Protein AF-V6LTL0-F1 (afdb_monomer)

Solvent-accessible surface area (backbone atoms only — not comparable to full-atom values): 13372 Å² total; per-residue (Å²): 134,85,80,63,89,84,49,54,73,68,55,44,51,44,49,49,38,44,50,50,34,67,75,75,44,53,63,54,59,57,49,50,54,51,50,53,52,42,44,51,42,47,51,50,38,50,49,51,52,48,49,57,67,75,40,53,89,80,50,52,75,66,57,51,52,53,51,50,51,51,43,52,55,36,44,52,48,47,65,61,46,44,32,53,53,52,34,48,49,53,48,52,50,56,49,50,54,51,51,41,51,53,56,46,54,69,58,51,74,79,61,78,86,80,77,79,76,65,86,63,52,69,40,58,68,74,47,69,64,63,63,55,56,57,52,54,42,61,75,71,49,55,47,71,47,36,41,49,27,49,49,46,21,55,76,70,74,49,85,56,78,92,50,43,68,59,34,53,29,26,66,70,74,42,87,72,73,90,40,73,65,56,58,48,48,53,53,47,50,55,50,49,53,57,51,51,64,56,54,72,73,64,81,83,77,76,96,77,82,90,81,89,86,83,78,86,89,80,90,80,89,79,90,132

Organism: NCBI:txid348837

Secondary structure (DSSP, 8-state):
---GGGS-HHHHHHHHHHHHHHHH-THHHHHHHHHHHHHHHHHHHHHHHHHHHHSTTTS-HHHHHHHHHHHHHHHHIIIIIHHHHHHHHHHHHHHHHHHHHHHHHHHHTTS-PPPPPPTTHHHHHH-TTHHHHHHHHHHHS-HHHHHHHHHHHHHTT---TTTHHHHHHHHTT------HHHHHHHHHHHHHHHHHHHHTTS--S-------------------

Nearest PDB structures (foldseek):
  5me8-assembly1_B  TM=5.076E-01  e=2.193E+00  Homo sapiens
  7o40-assembly1_F  TM=3.003E-01  e=1.131E+00  Synechocystis sp. PCC 6803 substr. Kazusa
  8dk2-assembly1_D  TM=3.956E-01  e=8.246E+00  Pseudomonas aeruginosa PA14
  7bu0-assembly1_B  TM=1.881E-01  e=4.675E+00  Legionella pneumophila subsp. pneumophila str. Philadelphia 1

Foldseek 3Di:
DDDCPPDDLLVVLLVLLQVCCVVPPVVLVVLLVVLVVLLVLLVVLVVLVVCCVVCVVVDDPVRNVVSVVSNVVSCCCNQPPNLLSVLVSQLSVVVSVVSSVVVSVVVCVVDDDDDDDDPCSSCVSPPNCSLVSSVSCLLSPQLSSLCSSVVSNVVVVHDDPSCVVSSVCSVVVHDDRPDPVVVVVVVVVSVVVVVVVVVVVVPPDDDDDDDDDDDDDDDDDDDD

Mean predicted aligned error: 14.47 Å

Radius of gyration: 25.75 Å; Cα contacts (8 Å, |Δi|>4): 126; chains: 1; bounding box: 84×42×81 Å

pLDDT: mean 72.59, std 19.69, range [31.59, 93.44]

Structure (mmCIF, N/CA/C/O backbone):
data_AF-V6LTL0-F1
#
_entry.id   AF-V6LTL0-F1
#
loop_
_atom_site.group_PDB
_atom_site.id
_atom_site.type_symbol
_atom_site.label_atom_id
_atom_site.label_alt_id
_atom_site.label_comp_id
_atom_site.label_asym_id
_atom_site.label_entity_id
_atom_site.label_seq_id
_atom_site.pdbx_PDB_ins_code
_atom_site.Cartn_x
_atom_site.Cartn_y
_atom_site.Cartn_z
_atom_site.occupancy
_atom_site.B_iso_or_equiv
_atom_site.auth_seq_id
_atom_site.auth_comp_id
_atom_site.auth_asym_id
_atom_site.auth_atom_id
_atom_site.pdbx_PDB_model_num
ATOM 1 N N . MET A 1 1 ? 26.463 -9.413 -18.270 1.00 54.16 1 MET A N 1
ATOM 2 C CA . MET A 1 1 ? 25.918 -8.491 -19.284 1.00 54.16 1 MET A CA 1
ATOM 3 C C . MET A 1 1 ? 25.171 -9.358 -20.283 1.00 54.16 1 MET A C 1
ATOM 5 O O . MET A 1 1 ? 25.820 -10.173 -20.931 1.00 54.16 1 MET A O 1
ATOM 9 N N . LEU A 1 2 ? 23.835 -9.321 -20.279 1.00 58.47 2 LEU A N 1
ATOM 10 C CA . LEU A 1 2 ? 23.009 -10.138 -21.175 1.00 58.47 2 LEU A CA 1
ATOM 11 C C . LEU A 1 2 ? 23.172 -9.661 -22.627 1.00 58.47 2 LEU A C 1
ATOM 13 O O . LEU A 1 2 ? 23.211 -8.459 -22.884 1.00 58.47 2 LEU A O 1
ATOM 17 N N . ASP A 1 3 ? 23.294 -10.601 -23.568 1.00 67.62 3 ASP A N 1
ATOM 18 C CA . ASP A 1 3 ? 23.306 -10.283 -24.999 1.00 67.62 3 ASP A CA 1
ATOM 19 C C . ASP A 1 3 ? 21.864 -10.140 -25.499 1.00 67.62 3 ASP A C 1
ATOM 21 O O . ASP A 1 3 ? 21.169 -11.118 -25.785 1.00 67.62 3 ASP A O 1
ATOM 25 N N . TYR A 1 4 ? 21.401 -8.895 -25.562 1.00 70.75 4 TYR A N 1
ATOM 26 C CA . TYR A 1 4 ? 20.040 -8.536 -25.952 1.00 70.75 4 TYR A CA 1
ATOM 27 C C . TYR A 1 4 ? 19.767 -8.678 -27.460 1.00 70.75 4 TYR A C 1
ATOM 29 O O . TYR A 1 4 ? 18.632 -8.479 -27.888 1.00 70.75 4 TYR A O 1
ATOM 37 N N . LYS A 1 5 ? 20.768 -9.025 -28.285 1.00 67.00 5 LYS A N 1
ATOM 38 C CA . LYS A 1 5 ? 20.657 -9.015 -29.758 1.00 67.00 5 LYS A CA 1
ATOM 39 C C . LYS A 1 5 ? 19.723 -10.072 -30.348 1.00 67.00 5 LYS A C 1
ATOM 41 O O . LYS A 1 5 ? 19.249 -9.894 -31.463 1.00 67.00 5 LYS A O 1
ATOM 46 N N . ASN A 1 6 ? 19.449 -11.152 -29.615 1.00 75.19 6 ASN A N 1
ATOM 47 C CA . ASN A 1 6 ? 18.587 -12.255 -30.070 1.00 75.19 6 ASN A CA 1
ATOM 48 C C . ASN A 1 6 ? 17.277 -12.367 -29.274 1.00 75.19 6 ASN A C 1
ATOM 50 O O . ASN A 1 6 ? 16.559 -13.360 -29.398 1.00 75.19 6 ASN A O 1
ATOM 54 N N . MET A 1 7 ? 16.980 -11.389 -28.417 1.00 80.81 7 MET A N 1
ATOM 55 C CA . MET A 1 7 ? 15.804 -11.410 -27.554 1.00 80.81 7 MET A CA 1
ATOM 56 C C . MET A 1 7 ? 14.658 -10.623 -28.185 1.00 80.81 7 MET A C 1
ATOM 58 O O . MET A 1 7 ? 14.850 -9.550 -28.750 1.00 80.81 7 MET A O 1
ATOM 62 N N . SER A 1 8 ? 13.436 -11.134 -28.049 1.00 83.31 8 SER A N 1
ATOM 63 C CA . SER A 1 8 ? 12.247 -10.333 -28.340 1.00 83.31 8 SER A CA 1
ATOM 64 C C . SER A 1 8 ? 12.188 -9.122 -27.407 1.00 83.31 8 SER A C 1
ATOM 66 O O . SER A 1 8 ? 12.619 -9.189 -26.256 1.00 83.31 8 SER A O 1
ATOM 68 N N . ARG A 1 9 ? 11.572 -8.024 -27.851 1.00 78.62 9 ARG A N 1
ATOM 69 C CA . ARG A 1 9 ? 11.431 -6.801 -27.042 1.00 78.62 9 ARG A CA 1
ATOM 70 C C . ARG A 1 9 ? 10.795 -7.050 -25.663 1.00 78.62 9 ARG A C 1
ATOM 72 O O . ARG A 1 9 ? 11.177 -6.422 -24.683 1.00 78.62 9 ARG A O 1
ATOM 79 N N . ALA A 1 10 ? 9.856 -7.996 -25.571 1.00 81.50 10 ALA A N 1
ATOM 80 C CA . ALA A 1 10 ? 9.254 -8.403 -24.299 1.00 81.50 10 ALA A CA 1
ATOM 81 C C . ALA A 1 10 ? 10.256 -9.111 -23.369 1.00 81.50 10 ALA A C 1
ATOM 83 O O . ALA A 1 10 ? 10.246 -8.868 -22.165 1.00 81.50 10 ALA A O 1
ATOM 84 N N . GLN A 1 11 ? 11.141 -9.948 -23.920 1.00 84.69 11 GLN A N 1
ATOM 85 C CA . GLN A 1 11 ? 12.226 -10.585 -23.165 1.00 84.69 11 GLN A CA 1
ATOM 86 C C . GLN A 1 11 ? 13.276 -9.565 -22.722 1.00 84.69 11 GLN A C 1
ATOM 88 O O . GLN A 1 11 ? 13.742 -9.652 -21.593 1.00 84.69 11 GLN A O 1
ATOM 93 N N . VAL A 1 12 ? 13.598 -8.577 -23.562 1.00 83.25 12 VAL A N 1
ATOM 94 C CA . VAL A 1 12 ? 14.511 -7.484 -23.195 1.00 83.25 12 VAL A CA 1
ATOM 95 C C . VAL A 1 12 ? 13.931 -6.660 -22.050 1.00 83.25 12 VAL A C 1
ATOM 97 O O . VAL A 1 12 ? 14.609 -6.456 -21.049 1.00 83.25 12 VAL A O 1
ATOM 100 N N . LEU A 1 13 ? 12.663 -6.244 -22.143 1.00 83.56 13 LEU A N 1
ATOM 101 C CA . LEU A 1 13 ? 12.012 -5.518 -21.053 1.00 83.56 13 LEU A CA 1
ATOM 102 C C . LEU A 1 13 ? 11.966 -6.351 -19.767 1.00 83.56 13 LEU A C 1
ATOM 104 O O . LEU A 1 13 ? 12.245 -5.824 -18.697 1.00 83.56 13 LEU A O 1
ATOM 108 N N . SER A 1 14 ? 11.623 -7.637 -19.864 1.00 85.94 14 SER A N 1
ATOM 109 C CA . SER A 1 14 ? 11.611 -8.540 -18.709 1.00 85.94 14 SER A CA 1
ATOM 110 C C . SER A 1 14 ? 12.998 -8.640 -18.068 1.00 85.94 14 SER A C 1
ATOM 112 O O . SER A 1 14 ? 13.127 -8.457 -16.860 1.00 85.94 14 SER A O 1
ATOM 114 N N . ALA A 1 15 ? 14.046 -8.818 -18.874 1.00 86.94 15 ALA A N 1
ATOM 115 C CA . ALA A 1 15 ? 15.424 -8.866 -18.401 1.00 86.94 15 ALA A CA 1
ATOM 116 C C . ALA A 1 15 ? 15.857 -7.556 -17.724 1.00 86.94 15 ALA A C 1
ATOM 118 O O . ALA A 1 15 ? 16.353 -7.604 -16.604 1.00 86.94 15 ALA A O 1
ATOM 119 N N . ILE A 1 16 ? 15.603 -6.398 -18.343 1.00 87.75 16 ILE A N 1
ATOM 120 C CA . ILE A 1 16 ? 15.910 -5.081 -17.758 1.00 87.75 16 ILE A CA 1
ATOM 121 C C . ILE A 1 16 ? 15.146 -4.882 -16.446 1.00 87.75 16 ILE A C 1
ATOM 123 O O . ILE A 1 16 ? 15.733 -4.469 -15.452 1.00 87.75 16 ILE A O 1
ATOM 127 N N . ALA A 1 17 ? 13.846 -5.189 -16.423 1.00 88.44 17 ALA A N 1
ATOM 128 C 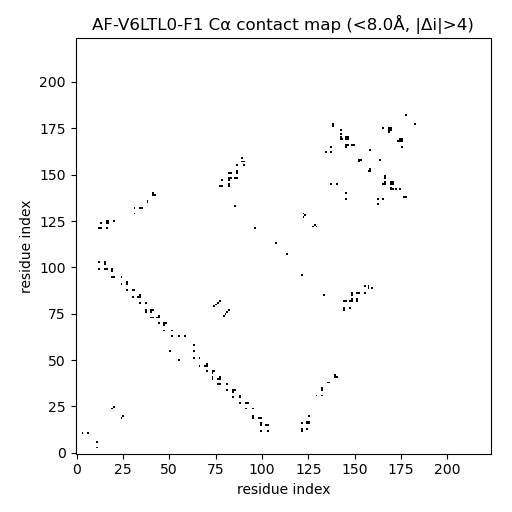CA . ALA A 1 17 ? 13.023 -5.050 -15.226 1.00 88.44 17 ALA A CA 1
ATOM 129 C C . ALA A 1 17 ? 13.561 -5.908 -14.075 1.00 88.44 17 ALA A C 1
ATOM 131 O O . ALA A 1 17 ? 13.681 -5.420 -12.955 1.00 88.44 17 ALA A O 1
ATOM 132 N N . VAL A 1 18 ? 13.924 -7.161 -14.352 1.00 89.81 18 VAL A N 1
ATOM 133 C CA . VAL A 1 18 ? 14.505 -8.081 -13.368 1.00 89.81 18 VAL A CA 1
ATOM 134 C C . VAL A 1 18 ? 15.880 -7.595 -12.897 1.00 89.81 18 VAL A C 1
ATOM 136 O O . VAL A 1 18 ? 16.110 -7.530 -11.690 1.00 89.81 18 VAL A O 1
ATOM 139 N N . GLU A 1 19 ? 16.780 -7.222 -13.812 1.00 88.75 19 GLU A N 1
ATOM 140 C CA . GLU A 1 19 ? 18.122 -6.730 -13.470 1.00 88.75 19 GLU A CA 1
ATOM 141 C C . GLU A 1 19 ? 18.052 -5.476 -12.588 1.00 88.75 19 GLU A C 1
ATOM 143 O O . GLU A 1 19 ? 18.642 -5.453 -11.506 1.00 88.75 19 GLU A O 1
ATOM 148 N N . GLU A 1 20 ? 17.286 -4.463 -13.000 1.00 89.19 20 GLU A N 1
ATOM 149 C CA . GLU A 1 20 ? 17.135 -3.216 -12.243 1.00 89.19 20 GLU A CA 1
ATOM 150 C C . GLU A 1 20 ? 16.467 -3.455 -10.886 1.00 89.19 20 GLU A C 1
ATOM 152 O O . GLU A 1 20 ? 16.866 -2.862 -9.882 1.00 89.19 20 GLU A O 1
ATOM 157 N N . PHE A 1 21 ? 15.482 -4.355 -10.821 1.00 90.94 21 PHE A N 1
ATOM 158 C CA . PHE A 1 21 ? 14.776 -4.653 -9.580 1.00 90.94 21 PHE A CA 1
ATOM 159 C C . PHE A 1 21 ? 15.708 -5.257 -8.530 1.00 90.94 21 PHE A C 1
ATOM 161 O O . PHE A 1 21 ? 15.788 -4.751 -7.410 1.00 90.94 21 PHE A O 1
ATOM 168 N N . TYR A 1 22 ? 16.450 -6.308 -8.881 1.00 89.06 22 TYR A N 1
ATOM 169 C CA . TYR A 1 22 ? 17.343 -6.968 -7.928 1.00 89.06 22 TYR A CA 1
ATOM 170 C C . TYR A 1 22 ? 18.601 -6.150 -7.623 1.00 89.06 22 TYR A C 1
ATOM 172 O O . TYR A 1 22 ? 19.143 -6.274 -6.526 1.00 89.06 22 TYR A O 1
ATOM 180 N N . ALA A 1 23 ? 19.046 -5.290 -8.543 1.00 89.62 23 ALA A N 1
ATOM 181 C CA . ALA A 1 23 ? 20.175 -4.400 -8.296 1.00 89.62 23 ALA A CA 1
ATOM 182 C C . ALA A 1 23 ? 19.811 -3.235 -7.363 1.00 89.62 23 ALA A C 1
ATOM 184 O O . ALA A 1 23 ? 20.571 -2.926 -6.445 1.00 89.62 23 ALA A O 1
ATOM 185 N N . ASN A 1 24 ? 18.658 -2.594 -7.586 1.00 89.75 24 ASN A N 1
ATOM 186 C CA . ASN A 1 24 ? 18.381 -1.263 -7.038 1.00 89.75 24 ASN A CA 1
ATOM 187 C C . ASN A 1 24 ? 17.106 -1.174 -6.182 1.00 89.75 24 ASN A C 1
ATOM 189 O O . ASN A 1 24 ? 16.964 -0.216 -5.421 1.00 89.75 24 ASN A O 1
ATOM 193 N N . PHE A 1 25 ? 16.196 -2.152 -6.274 1.00 89.88 25 PHE A N 1
ATOM 194 C CA . PHE A 1 25 ? 14.849 -2.068 -5.688 1.00 89.88 25 PHE A CA 1
ATOM 195 C C . PHE A 1 25 ? 14.412 -3.315 -4.899 1.00 89.88 25 PHE A C 1
ATOM 197 O O . PHE A 1 25 ? 13.228 -3.488 -4.608 1.00 89.88 25 PHE A O 1
ATOM 204 N N . GLN A 1 26 ? 15.347 -4.179 -4.488 1.00 88.81 26 GLN A N 1
ATOM 205 C CA . GLN A 1 26 ? 15.046 -5.353 -3.652 1.00 88.81 26 GLN A CA 1
ATOM 206 C C . GLN A 1 26 ? 14.392 -4.994 -2.301 1.00 88.81 26 GLN A C 1
ATOM 208 O O . GLN A 1 26 ? 13.708 -5.822 -1.696 1.00 88.81 26 GLN A O 1
ATOM 213 N N . ASP A 1 27 ? 14.556 -3.753 -1.828 1.00 88.75 27 ASP A N 1
ATOM 214 C CA . ASP A 1 27 ? 13.885 -3.224 -0.637 1.00 88.75 27 ASP A CA 1
ATOM 215 C C . ASP A 1 27 ? 12.356 -3.217 -0.775 1.00 88.75 27 ASP A C 1
ATOM 217 O O . ASP A 1 27 ? 11.653 -3.322 0.233 1.00 88.75 27 ASP A O 1
ATOM 221 N N . LEU A 1 28 ? 11.823 -3.189 -2.002 1.00 89.62 28 LEU A N 1
ATOM 222 C CA . LEU A 1 28 ? 10.389 -3.336 -2.255 1.00 89.62 28 LEU A CA 1
ATOM 223 C C . LEU A 1 28 ? 9.840 -4.687 -1.785 1.00 89.62 28 LEU A C 1
ATOM 225 O O . LEU A 1 28 ? 8.702 -4.737 -1.316 1.00 89.62 28 LEU A O 1
ATOM 229 N N . LEU A 1 29 ? 10.638 -5.763 -1.820 1.00 88.62 29 LEU A N 1
ATOM 230 C CA . LEU A 1 29 ? 10.223 -7.060 -1.275 1.00 88.62 29 LEU A CA 1
ATOM 231 C C . LEU A 1 29 ? 10.023 -6.969 0.241 1.00 88.62 29 LEU A C 1
ATOM 233 O O . LEU A 1 29 ? 8.993 -7.398 0.763 1.00 88.62 29 LEU A O 1
ATOM 237 N N . VAL A 1 30 ? 10.959 -6.333 0.946 1.00 90.00 30 VAL A N 1
ATOM 238 C CA . VAL A 1 30 ? 10.882 -6.134 2.402 1.00 90.00 30 VAL A CA 1
ATOM 239 C C . VAL A 1 30 ? 9.704 -5.228 2.766 1.00 90.00 30 VAL A C 1
ATOM 241 O O . VAL A 1 30 ? 8.931 -5.539 3.677 1.00 90.00 30 VAL A O 1
ATOM 244 N N . LEU A 1 31 ? 9.512 -4.136 2.021 1.00 90.81 31 LEU A N 1
ATOM 245 C CA . LEU A 1 31 ? 8.369 -3.242 2.197 1.00 90.81 31 LEU A CA 1
ATOM 246 C C . LEU A 1 31 ? 7.042 -3.974 1.955 1.00 90.81 31 LEU A C 1
ATOM 248 O O . LEU A 1 31 ? 6.119 -3.823 2.750 1.00 90.81 31 LEU A O 1
ATOM 252 N N . SER A 1 32 ? 6.946 -4.822 0.930 1.00 89.19 32 SER A N 1
ATOM 253 C CA . SER A 1 32 ? 5.726 -5.594 0.660 1.00 89.19 32 SER A CA 1
ATOM 254 C C . SER A 1 32 ? 5.378 -6.571 1.792 1.00 89.19 32 SER A C 1
ATOM 256 O O . SER A 1 32 ? 4.223 -6.636 2.216 1.00 89.19 32 SER A O 1
ATOM 258 N N . ALA A 1 33 ? 6.375 -7.253 2.366 1.00 89.44 33 ALA A N 1
ATOM 259 C CA . ALA A 1 33 ? 6.183 -8.110 3.536 1.00 89.44 33 ALA A CA 1
ATOM 260 C C . ALA A 1 33 ? 5.720 -7.301 4.762 1.00 89.44 33 ALA A C 1
ATOM 262 O O . ALA A 1 33 ? 4.830 -7.725 5.502 1.00 89.44 33 ALA A O 1
ATOM 263 N N . THR A 1 34 ? 6.266 -6.096 4.936 1.00 91.06 34 THR A N 1
ATOM 264 C CA . THR A 1 34 ? 5.882 -5.169 6.013 1.00 91.06 34 THR A CA 1
ATOM 265 C C . THR A 1 34 ? 4.430 -4.701 5.862 1.00 91.06 34 THR A C 1
ATOM 267 O O . THR A 1 34 ? 3.682 -4.622 6.843 1.00 91.06 34 THR A O 1
ATOM 270 N N . LEU A 1 35 ? 3.989 -4.449 4.627 1.00 90.88 35 LEU A N 1
ATOM 271 C CA . LEU A 1 35 ? 2.602 -4.103 4.319 1.00 90.88 35 LEU A CA 1
ATOM 272 C C . LEU A 1 35 ? 1.641 -5.266 4.602 1.00 90.88 35 LEU A C 1
ATOM 274 O O . LEU A 1 35 ? 0.602 -5.046 5.224 1.00 90.88 35 LEU A O 1
ATOM 278 N N . LEU A 1 36 ? 2.000 -6.502 4.243 1.00 90.25 36 LEU A N 1
ATOM 279 C CA . LEU A 1 36 ? 1.217 -7.702 4.583 1.00 90.25 36 LEU A CA 1
ATOM 280 C C . LEU A 1 36 ? 1.085 -7.906 6.098 1.00 90.25 36 LEU A C 1
ATOM 282 O O . LEU A 1 36 ? 0.001 -8.206 6.611 1.00 90.25 36 LEU A O 1
ATOM 286 N N . GLN A 1 37 ? 2.172 -7.699 6.841 1.00 91.31 37 GLN A N 1
ATOM 287 C CA . GLN A 1 37 ? 2.137 -7.761 8.299 1.00 91.31 37 GLN A CA 1
ATOM 288 C C . GLN A 1 37 ? 1.213 -6.675 8.870 1.00 91.31 37 GLN A C 1
ATOM 290 O O . GLN A 1 37 ? 0.408 -6.930 9.766 1.00 91.31 37 GLN A O 1
ATOM 295 N N . SER A 1 38 ? 1.267 -5.469 8.314 1.00 90.25 38 SER A N 1
ATOM 296 C CA . SER A 1 38 ? 0.404 -4.366 8.732 1.00 90.25 38 SER A CA 1
ATOM 297 C C . SER A 1 38 ? -1.071 -4.592 8.395 1.00 90.25 38 SER A C 1
ATOM 299 O O . SER A 1 38 ? -1.931 -4.235 9.198 1.00 90.25 38 SER A O 1
ATOM 301 N N . LEU A 1 39 ? -1.382 -5.240 7.269 1.00 89.19 39 LEU A N 1
ATOM 302 C CA . LEU A 1 39 ? -2.736 -5.698 6.945 1.00 89.19 39 LEU A CA 1
ATOM 303 C C . LEU A 1 39 ? -3.247 -6.702 7.989 1.00 89.19 39 LEU A C 1
ATOM 305 O O . LEU A 1 39 ? -4.392 -6.618 8.432 1.00 89.19 39 LEU A O 1
ATOM 309 N N . THR A 1 40 ? -2.382 -7.606 8.451 1.00 91.06 40 THR A N 1
ATOM 310 C CA . THR A 1 40 ? -2.712 -8.539 9.540 1.00 91.06 40 THR A CA 1
ATOM 311 C C . THR A 1 40 ? -3.025 -7.789 10.839 1.00 91.06 40 THR A C 1
ATOM 313 O O . THR A 1 40 ? -4.031 -8.073 11.490 1.00 91.06 40 THR A O 1
ATOM 316 N N . HIS A 1 41 ? -2.239 -6.765 11.187 1.00 92.31 41 HIS A N 1
ATOM 317 C CA . HIS A 1 41 ? -2.524 -5.911 12.346 1.00 92.31 41 HIS A CA 1
ATOM 318 C C . HIS A 1 41 ? -3.832 -5.122 12.201 1.00 92.31 41 HIS A C 1
ATOM 320 O O . HIS A 1 41 ? -4.553 -4.938 13.182 1.00 92.31 41 HIS A O 1
ATOM 326 N N . LEU A 1 42 ? -4.163 -4.668 10.990 1.00 90.31 42 LEU A N 1
ATOM 327 C CA . LEU A 1 42 ? -5.408 -3.958 10.700 1.00 90.31 42 LEU A CA 1
ATOM 328 C C . LEU A 1 42 ? -6.629 -4.865 10.916 1.00 90.31 42 LEU A C 1
ATOM 330 O O . LEU A 1 42 ? -7.606 -4.450 11.545 1.00 90.31 42 LEU A O 1
ATOM 334 N N . ARG A 1 43 ? -6.547 -6.117 10.451 1.00 90.50 43 ARG A N 1
ATOM 335 C CA . ARG A 1 43 ? -7.563 -7.154 10.685 1.00 90.50 43 ARG A CA 1
ATOM 336 C C . ARG A 1 43 ? -7.729 -7.438 12.175 1.00 90.50 43 ARG A C 1
ATOM 338 O O . ARG A 1 43 ? -8.840 -7.323 12.684 1.00 90.50 43 ARG A O 1
ATOM 345 N N . ALA A 1 44 ? -6.627 -7.665 12.890 1.00 91.44 44 ALA A N 1
ATOM 346 C CA . ALA A 1 44 ? -6.645 -7.867 14.338 1.00 91.44 44 ALA A CA 1
ATOM 347 C C . ALA A 1 44 ? -7.276 -6.675 15.082 1.00 91.44 44 ALA A C 1
ATOM 349 O O . ALA A 1 44 ? -8.129 -6.853 15.948 1.00 91.44 44 ALA A O 1
ATOM 350 N N . LEU A 1 45 ? -6.942 -5.436 14.696 1.00 90.44 45 LEU A N 1
ATOM 351 C CA . LEU A 1 45 ? -7.523 -4.230 15.291 1.00 90.44 45 LEU A CA 1
ATOM 352 C C . LEU A 1 45 ? -9.047 -4.180 15.115 1.00 90.44 45 LEU A C 1
ATOM 354 O O . LEU A 1 45 ? -9.774 -3.764 16.029 1.00 90.44 45 LEU A O 1
ATOM 358 N N . ARG A 1 46 ? -9.533 -4.573 13.934 1.00 88.38 46 ARG A N 1
ATOM 359 C CA . ARG A 1 46 ? -10.964 -4.665 13.641 1.00 88.38 46 ARG A CA 1
ATOM 360 C C . ARG A 1 46 ? -11.624 -5.737 14.499 1.00 88.38 46 ARG A C 1
ATOM 362 O O . ARG A 1 46 ? -12.686 -5.472 15.055 1.00 88.38 46 ARG A O 1
ATOM 369 N N . ASP A 1 47 ? -11.002 -6.898 14.632 1.00 89.25 47 ASP A N 1
ATOM 370 C CA . ASP A 1 47 ? -11.574 -8.033 15.354 1.00 89.25 47 ASP A CA 1
ATOM 371 C C . ASP A 1 47 ? -11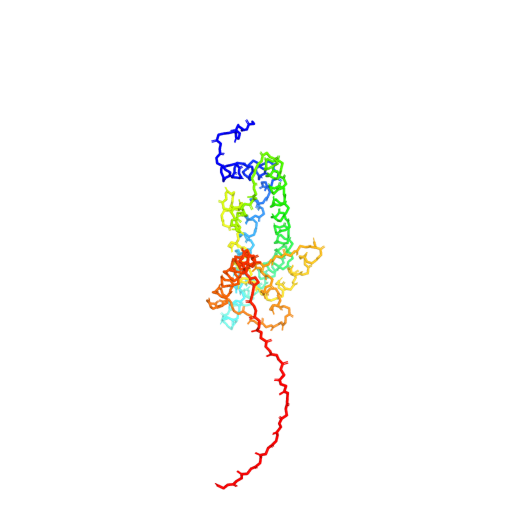.636 -7.765 16.863 1.00 89.25 47 ASP A C 1
ATOM 373 O O . ASP A 1 47 ? -12.698 -7.932 17.465 1.00 89.25 47 ASP A O 1
ATOM 377 N N . VAL A 1 48 ? -10.581 -7.189 17.451 1.00 88.88 48 VAL A N 1
ATOM 378 C CA . VAL A 1 48 ? -10.596 -6.696 18.842 1.00 88.88 48 VAL A CA 1
ATOM 379 C C . VAL A 1 48 ? -11.683 -5.637 19.032 1.00 88.88 48 VAL A C 1
ATOM 381 O O . VAL A 1 48 ? -12.407 -5.647 20.027 1.00 88.88 48 VAL A O 1
ATOM 384 N N . SER A 1 49 ? -11.847 -4.724 18.068 1.00 86.50 49 SER A N 1
ATOM 385 C CA . SER A 1 49 ? -12.890 -3.694 18.145 1.00 86.50 49 SER A CA 1
ATOM 386 C C . SER A 1 49 ? -14.300 -4.280 18.073 1.00 86.50 49 SER A C 1
ATOM 388 O O . SER A 1 49 ? -15.169 -3.818 18.805 1.00 86.50 49 SER A O 1
ATOM 390 N N . LYS A 1 50 ? -14.527 -5.292 17.228 1.00 84.81 50 LYS A N 1
ATOM 391 C CA . LYS A 1 50 ? -15.809 -6.003 17.135 1.00 84.81 50 LYS A CA 1
ATOM 392 C C . LYS A 1 50 ? -16.110 -6.778 18.412 1.00 84.81 50 LYS A C 1
ATOM 394 O O . LYS A 1 50 ? -17.215 -6.653 18.922 1.00 84.81 50 LYS A O 1
ATOM 399 N N . SER A 1 51 ? -15.132 -7.517 18.934 1.00 85.12 51 SER A N 1
ATOM 400 C CA . SER A 1 51 ? -15.259 -8.289 20.176 1.00 85.12 51 SER A CA 1
ATOM 401 C C . SER A 1 51 ? -15.649 -7.389 21.352 1.00 85.12 51 SER A C 1
ATOM 403 O O . SER A 1 51 ? -16.674 -7.610 21.995 1.00 85.12 51 SER A O 1
ATOM 405 N N . LEU A 1 52 ? -14.920 -6.279 21.532 1.00 83.38 52 LEU A N 1
ATOM 406 C CA . LEU A 1 52 ? -15.225 -5.271 22.549 1.00 83.38 52 LEU A CA 1
ATOM 407 C C . LEU A 1 52 ? -16.628 -4.674 22.415 1.00 83.38 52 LEU A C 1
ATOM 409 O O . LEU A 1 52 ? -17.196 -4.285 23.424 1.00 83.38 52 LEU A O 1
ATOM 413 N N . SER A 1 53 ? -17.169 -4.539 21.202 1.00 81.94 53 SER A N 1
ATOM 414 C CA . SER A 1 53 ? -18.515 -3.992 20.990 1.00 81.94 53 SER A CA 1
ATOM 415 C C . SER A 1 53 ? -19.622 -5.035 21.136 1.00 81.94 53 SER A C 1
ATOM 417 O O . SER A 1 53 ? -20.700 -4.692 21.611 1.00 81.94 53 SER A O 1
ATOM 419 N N . ALA A 1 54 ? -19.380 -6.280 20.728 1.00 80.25 54 ALA A N 1
ATOM 420 C CA . ALA A 1 54 ? -20.379 -7.345 20.738 1.00 80.25 54 ALA A CA 1
ATOM 421 C C . ALA A 1 54 ? -20.577 -7.952 22.132 1.00 80.25 54 ALA A C 1
ATOM 423 O O . ALA A 1 54 ? -21.704 -8.255 22.504 1.00 80.25 54 ALA A O 1
ATOM 424 N N . SER A 1 55 ? -19.497 -8.094 22.902 1.00 80.56 55 SER A N 1
ATOM 425 C CA . SER A 1 55 ? -19.499 -8.811 24.184 1.00 80.56 55 SER A CA 1
ATOM 426 C C . SER A 1 55 ? -19.230 -7.905 25.383 1.00 80.56 55 SER A C 1
ATOM 428 O O . SER A 1 55 ? -18.965 -8.402 26.469 1.00 80.56 55 SER A O 1
ATOM 430 N N . TYR A 1 56 ? -19.310 -6.578 25.221 1.00 75.69 56 TYR A N 1
ATOM 431 C CA . TYR A 1 56 ? -18.940 -5.616 26.269 1.00 75.69 56 TYR A CA 1
ATOM 432 C C . TYR A 1 56 ? -19.590 -5.900 27.632 1.00 75.69 56 TYR A C 1
ATOM 434 O O . TYR A 1 56 ? -18.939 -5.770 28.664 1.00 75.69 56 TYR A O 1
ATOM 442 N N . LEU A 1 57 ? -20.876 -6.265 27.625 1.00 82.44 57 LEU A N 1
ATOM 443 C CA . LEU A 1 57 ? -21.664 -6.500 28.837 1.00 82.44 57 LEU A CA 1
ATOM 444 C C . LEU A 1 57 ? -21.343 -7.840 29.512 1.00 82.44 57 LEU A C 1
ATOM 446 O O . LEU A 1 57 ? -21.567 -7.974 30.711 1.00 82.44 57 LEU A O 1
ATOM 450 N N . ASP A 1 58 ? -20.792 -8.790 28.756 1.00 86.62 58 ASP A N 1
ATOM 451 C CA . ASP A 1 58 ? -20.488 -10.149 29.212 1.00 86.62 58 ASP A CA 1
ATOM 452 C C . ASP A 1 58 ? -19.001 -10.327 29.578 1.00 86.62 58 ASP A C 1
ATOM 454 O O . ASP A 1 58 ? -18.595 -11.373 30.082 1.00 86.62 58 ASP A O 1
ATOM 458 N N . MET A 1 59 ? -18.167 -9.314 29.323 1.00 84.94 59 MET A N 1
ATOM 459 C CA . MET A 1 59 ? -16.733 -9.340 29.607 1.00 84.94 59 MET A CA 1
ATOM 460 C C . MET A 1 59 ? -16.425 -8.914 31.040 1.00 84.94 59 MET A C 1
ATOM 462 O O . MET A 1 59 ? -17.034 -7.998 31.596 1.00 84.94 59 MET A O 1
ATOM 466 N N . THR A 1 60 ? -15.388 -9.512 31.628 1.00 90.00 60 THR A N 1
ATOM 467 C CA . THR A 1 60 ? -14.867 -9.019 32.902 1.00 90.00 60 THR A CA 1
ATOM 468 C C . THR A 1 60 ? -14.126 -7.693 32.709 1.00 90.00 60 THR A C 1
ATOM 470 O O . THR A 1 60 ? -13.575 -7.397 31.644 1.00 90.00 60 THR A O 1
ATOM 473 N N . THR A 1 61 ? -14.025 -6.895 33.773 1.00 88.25 61 THR A N 1
ATOM 474 C CA . THR A 1 61 ? -13.238 -5.649 33.766 1.00 88.25 61 THR A CA 1
ATOM 475 C C . THR A 1 61 ? -11.778 -5.877 33.350 1.00 88.25 61 THR A C 1
ATOM 477 O O . THR A 1 61 ? -11.163 -5.005 32.729 1.00 88.25 61 THR A O 1
ATOM 480 N N . GLN A 1 62 ? -11.207 -7.040 33.679 1.00 90.81 62 GLN A N 1
ATOM 481 C CA . GLN A 1 62 ? -9.838 -7.399 33.314 1.00 90.81 62 GLN A CA 1
ATOM 482 C C . GLN A 1 62 ? -9.703 -7.642 31.805 1.00 90.81 62 GLN A C 1
ATOM 484 O O . GLN A 1 62 ? -8.793 -7.084 31.185 1.00 90.81 62 GLN A O 1
ATOM 489 N N . ASP A 1 63 ? -10.641 -8.375 31.206 1.00 86.94 63 ASP A N 1
ATOM 490 C CA . ASP A 1 63 ? -10.644 -8.675 29.767 1.00 86.94 63 ASP A CA 1
ATOM 491 C C . ASP A 1 63 ? -10.833 -7.409 28.926 1.00 86.94 63 ASP A C 1
ATOM 493 O O . ASP A 1 63 ? -10.164 -7.215 27.905 1.00 86.94 63 ASP A O 1
ATOM 497 N N . ILE A 1 64 ? -11.695 -6.495 29.389 1.00 86.56 64 ILE A N 1
ATOM 498 C CA . ILE A 1 64 ? -11.892 -5.182 28.763 1.00 86.56 64 ILE A CA 1
ATOM 499 C C . ILE A 1 64 ? -10.575 -4.402 28.769 1.00 86.56 64 ILE A C 1
ATOM 501 O O . ILE A 1 64 ? -10.169 -3.850 27.745 1.00 86.56 64 ILE A O 1
ATOM 505 N N . ARG A 1 65 ? -9.870 -4.370 29.907 1.00 88.69 65 ARG A N 1
ATOM 506 C CA . ARG A 1 65 ? -8.601 -3.643 30.034 1.00 88.69 65 ARG A CA 1
ATOM 507 C C . ARG A 1 65 ? -7.531 -4.198 29.096 1.00 88.69 65 ARG A C 1
ATOM 509 O O . ARG A 1 65 ? -6.852 -3.415 28.434 1.00 88.69 65 ARG A O 1
ATOM 516 N N . GLN A 1 66 ? -7.401 -5.520 29.023 1.00 91.62 66 GLN A N 1
ATOM 517 C CA . GLN A 1 66 ? -6.439 -6.182 28.145 1.00 91.62 66 GLN A CA 1
ATOM 518 C C . GLN A 1 66 ? -6.741 -5.893 26.670 1.00 91.62 66 GLN A C 1
ATOM 520 O O . GLN A 1 66 ? -5.860 -5.444 25.937 1.00 91.62 66 GLN A O 1
ATOM 525 N N . SER A 1 67 ? -8.005 -6.027 26.270 1.00 89.75 67 SER A N 1
ATOM 526 C CA . SER A 1 67 ? -8.456 -5.750 24.902 1.00 89.75 67 SER A CA 1
ATOM 527 C C . SER A 1 67 ? -8.258 -4.280 24.509 1.00 89.75 67 SER A C 1
ATOM 529 O O . SER A 1 67 ? -7.878 -3.972 23.380 1.00 89.75 67 SER A O 1
ATOM 531 N N . LEU A 1 68 ? -8.469 -3.338 25.436 1.00 90.38 68 LEU A N 1
ATOM 532 C CA . LEU A 1 68 ? -8.205 -1.915 25.198 1.00 90.38 68 LEU A CA 1
ATOM 533 C C . LEU A 1 68 ? -6.710 -1.620 25.024 1.00 90.38 68 LEU A C 1
ATOM 535 O O . LEU A 1 68 ? -6.353 -0.821 24.153 1.00 90.38 68 LEU A O 1
ATOM 539 N N . MET A 1 69 ? -5.837 -2.263 25.806 1.00 92.94 69 MET A N 1
ATOM 540 C CA . MET A 1 69 ? -4.384 -2.128 25.649 1.00 92.94 69 MET A CA 1
ATOM 541 C C . MET A 1 69 ? -3.904 -2.696 24.311 1.00 92.94 69 MET A C 1
ATOM 543 O O . MET A 1 69 ? -3.145 -2.031 23.599 1.00 92.94 69 MET A O 1
ATOM 547 N N . GLU A 1 70 ? -4.390 -3.876 23.927 1.00 93.44 70 GLU A N 1
ATOM 548 C CA . GLU A 1 70 ? -4.100 -4.482 22.625 1.00 93.44 70 GLU A CA 1
ATOM 549 C C . GLU A 1 70 ? -4.566 -3.577 21.479 1.00 93.44 70 GLU A C 1
ATOM 551 O O . GLU A 1 70 ? -3.778 -3.215 20.600 1.00 93.44 70 GLU A O 1
ATOM 556 N N . LYS A 1 71 ? -5.816 -3.101 21.541 1.00 89.62 71 LYS A N 1
ATOM 557 C CA . LYS A 1 71 ? -6.381 -2.147 20.580 1.00 89.62 71 LYS A CA 1
ATOM 558 C C . LYS A 1 71 ? -5.525 -0.888 20.455 1.00 89.62 71 LYS A C 1
ATOM 560 O O . LYS A 1 71 ? -5.311 -0.400 19.345 1.00 89.62 71 LYS A O 1
ATOM 565 N N . GLN A 1 72 ? -5.035 -0.340 21.566 1.00 90.38 72 GLN A N 1
ATOM 566 C CA . GLN A 1 72 ? -4.187 0.852 21.554 1.00 90.38 72 GLN A CA 1
ATOM 567 C C . GLN A 1 72 ? -2.824 0.584 20.900 1.00 90.38 72 GLN A C 1
ATOM 569 O O . GLN A 1 72 ? -2.362 1.411 20.107 1.00 90.38 72 GLN A O 1
ATOM 574 N N . SER A 1 73 ? -2.210 -0.567 21.183 1.00 91.19 73 SER A N 1
ATOM 575 C CA . SER A 1 73 ? -0.953 -0.998 20.560 1.00 91.19 73 SER A CA 1
ATOM 576 C C . SER A 1 73 ? -1.103 -1.159 19.043 1.00 91.19 73 SER A C 1
ATOM 578 O O . SER A 1 73 ? -0.398 -0.505 18.269 1.00 91.19 73 SER A O 1
ATOM 580 N N . LEU A 1 74 ? -2.109 -1.925 18.605 1.00 91.81 74 LEU A N 1
ATOM 581 C CA . LEU A 1 74 ? -2.407 -2.154 17.189 1.00 91.81 74 LEU A CA 1
ATOM 582 C C . LEU A 1 74 ? -2.751 -0.853 16.459 1.00 91.81 74 LEU A C 1
ATOM 584 O O . LEU A 1 74 ? -2.286 -0.621 15.341 1.00 91.81 74 LEU A O 1
ATOM 588 N N . ARG A 1 75 ? -3.509 0.046 17.101 1.00 89.44 75 ARG A N 1
ATOM 589 C CA . ARG A 1 75 ? -3.825 1.365 16.540 1.00 89.44 75 ARG A CA 1
ATOM 590 C C . ARG A 1 75 ? -2.565 2.188 16.304 1.00 89.44 75 ARG A C 1
ATOM 592 O O . ARG A 1 75 ? -2.479 2.842 15.271 1.00 89.44 75 ARG A O 1
ATOM 599 N N . LYS A 1 76 ? -1.593 2.164 17.221 1.00 85.44 76 LYS A N 1
ATOM 600 C CA . LYS A 1 76 ? -0.330 2.897 17.055 1.00 85.44 76 LYS A CA 1
ATOM 601 C C . LYS A 1 76 ? 0.425 2.416 15.816 1.00 85.44 76 LYS A C 1
ATOM 603 O O . LYS A 1 76 ? 0.892 3.255 15.053 1.00 85.44 76 LYS A O 1
ATOM 608 N N . ILE A 1 77 ? 0.487 1.105 15.590 1.00 86.06 77 ILE A N 1
ATOM 609 C CA . ILE A 1 77 ? 1.125 0.515 14.405 1.00 86.06 77 ILE A CA 1
ATOM 610 C C . ILE A 1 77 ? 0.357 0.921 13.138 1.00 86.06 77 ILE A C 1
ATOM 612 O O . ILE A 1 77 ? 0.915 1.562 12.248 1.00 86.06 77 ILE A O 1
ATOM 616 N N . CYS A 1 78 ? -0.950 0.650 13.094 1.00 89.12 78 CYS A N 1
ATOM 617 C CA . CYS A 1 78 ? -1.761 0.857 11.894 1.00 89.12 78 CYS A CA 1
ATOM 618 C C . CYS A 1 78 ? -1.937 2.337 11.526 1.00 89.12 78 CYS A C 1
ATOM 620 O O . CYS A 1 78 ? -1.954 2.679 10.357 1.00 89.12 78 CYS A O 1
ATOM 622 N N . TYR A 1 79 ? -2.094 3.248 12.487 1.00 86.06 79 TYR A N 1
ATOM 623 C CA . TYR A 1 79 ? -2.408 4.649 12.165 1.00 86.06 79 TYR A CA 1
ATOM 624 C C . TYR A 1 79 ? -1.168 5.517 11.977 1.00 86.06 79 TYR A C 1
ATOM 626 O O . TYR A 1 79 ? -1.267 6.561 11.331 1.00 86.06 79 TYR A O 1
ATOM 634 N N . LYS A 1 80 ? -0.029 5.116 12.553 1.00 86.06 80 LYS A N 1
ATOM 635 C CA . LYS A 1 80 ? 1.219 5.873 12.451 1.00 86.06 80 LYS A CA 1
ATOM 636 C C . LYS A 1 80 ? 2.125 5.336 11.349 1.00 86.06 80 LYS A C 1
ATOM 638 O O . LYS A 1 80 ? 2.616 6.131 10.562 1.00 86.06 80 LYS A O 1
ATOM 643 N N . GLN A 1 81 ? 2.346 4.022 11.307 1.00 88.50 81 GLN A N 1
ATOM 644 C CA . GLN A 1 81 ? 3.385 3.432 10.463 1.00 88.50 81 GLN A CA 1
ATOM 645 C C . GLN A 1 81 ? 2.858 3.036 9.079 1.00 88.50 81 GLN A C 1
ATOM 647 O O . GLN A 1 81 ? 3.450 3.409 8.072 1.00 88.50 81 GLN A O 1
ATOM 652 N N . LEU A 1 82 ? 1.696 2.379 9.013 1.00 91.00 82 LEU A N 1
ATOM 653 C CA . LEU A 1 82 ? 1.145 1.872 7.750 1.00 91.00 82 LEU A CA 1
ATOM 654 C C . LEU A 1 82 ? 0.988 2.945 6.650 1.00 91.00 82 LEU A C 1
ATOM 656 O O . LEU A 1 82 ? 1.392 2.675 5.521 1.00 91.00 82 LEU A O 1
ATOM 660 N N . PRO A 1 83 ? 0.477 4.169 6.914 1.00 90.19 83 PRO A N 1
ATOM 661 C CA . PRO A 1 83 ? 0.386 5.194 5.872 1.00 90.19 83 PRO A CA 1
ATOM 662 C C . PRO A 1 83 ? 1.755 5.613 5.318 1.00 90.19 83 PRO A C 1
ATOM 664 O O . PRO A 1 83 ? 1.876 5.878 4.124 1.00 90.19 83 PRO A O 1
ATOM 667 N N . VAL A 1 84 ? 2.780 5.651 6.176 1.00 90.62 84 VAL A N 1
ATOM 668 C CA . VAL A 1 84 ? 4.159 5.998 5.801 1.00 90.62 84 VAL A CA 1
ATOM 669 C C . VAL A 1 84 ? 4.763 4.896 4.935 1.00 90.62 84 VAL A C 1
ATOM 671 O O . VAL A 1 84 ? 5.350 5.188 3.889 1.00 90.62 84 VAL A O 1
ATOM 674 N N . ASP A 1 85 ? 4.580 3.637 5.329 1.00 91.06 85 ASP A N 1
ATOM 675 C CA . ASP A 1 85 ? 5.081 2.478 4.588 1.00 91.06 85 ASP A CA 1
ATOM 676 C C . ASP A 1 85 ? 4.392 2.359 3.227 1.00 91.06 85 ASP A C 1
ATOM 678 O O . ASP A 1 85 ? 5.064 2.186 2.214 1.00 91.06 85 ASP A O 1
ATOM 682 N N . MET A 1 86 ? 3.068 2.547 3.171 1.00 89.94 86 MET A N 1
ATOM 683 C CA . MET A 1 86 ? 2.316 2.549 1.912 1.00 89.94 86 MET A CA 1
ATOM 684 C C . MET A 1 86 ? 2.765 3.672 0.986 1.00 89.94 86 MET A C 1
ATOM 686 O O . MET A 1 86 ? 2.995 3.430 -0.196 1.00 89.94 86 MET A O 1
ATOM 690 N N . ALA A 1 87 ? 2.913 4.895 1.502 1.00 89.56 87 ALA A N 1
ATOM 691 C CA . ALA A 1 87 ? 3.383 6.011 0.693 1.00 89.56 87 ALA A CA 1
ATOM 692 C C . ALA A 1 87 ? 4.801 5.749 0.167 1.00 89.56 87 ALA A C 1
ATOM 694 O O . ALA A 1 87 ? 5.080 6.003 -0.998 1.00 89.56 87 ALA A O 1
ATOM 695 N N . THR A 1 88 ? 5.683 5.187 0.997 1.00 90.88 88 THR A N 1
ATOM 696 C CA . THR A 1 88 ? 7.041 4.796 0.592 1.00 90.88 88 THR A CA 1
ATOM 697 C C . THR A 1 88 ? 7.026 3.717 -0.480 1.00 90.88 88 THR A C 1
ATOM 699 O O . THR A 1 88 ? 7.696 3.881 -1.494 1.00 90.88 88 THR A O 1
ATOM 702 N N . PHE A 1 89 ? 6.225 2.668 -0.302 1.00 90.81 89 PHE A N 1
ATOM 703 C CA . PHE A 1 89 ? 6.071 1.601 -1.283 1.00 90.81 89 PHE A CA 1
ATOM 704 C C . PHE A 1 89 ? 5.600 2.153 -2.629 1.00 90.81 89 PHE A C 1
ATOM 706 O O . PHE A 1 89 ? 6.256 1.930 -3.638 1.00 90.81 89 PHE A O 1
ATOM 713 N N . VAL A 1 90 ? 4.534 2.958 -2.645 1.00 88.12 90 VAL A N 1
ATOM 714 C CA . VAL A 1 90 ? 4.006 3.588 -3.866 1.00 88.12 90 VAL A CA 1
ATOM 715 C C . VAL A 1 90 ? 5.044 4.505 -4.526 1.00 88.12 90 VAL A C 1
ATOM 717 O O . VAL A 1 90 ? 5.199 4.470 -5.745 1.00 88.12 90 VAL A O 1
ATOM 720 N N . SER A 1 91 ? 5.777 5.312 -3.753 1.00 89.19 91 SER A N 1
ATOM 721 C CA . SER A 1 91 ? 6.829 6.179 -4.296 1.00 89.19 91 SER A CA 1
ATOM 722 C C . SER A 1 91 ? 7.963 5.382 -4.942 1.00 89.19 91 SER A C 1
ATOM 724 O O . SER A 1 91 ? 8.357 5.691 -6.063 1.00 89.19 91 SER A O 1
ATOM 726 N N . ARG A 1 92 ? 8.466 4.350 -4.258 1.00 89.06 92 ARG A N 1
ATOM 727 C CA . ARG A 1 92 ? 9.557 3.494 -4.750 1.00 89.06 92 ARG A CA 1
ATOM 728 C C . ARG A 1 92 ? 9.123 2.673 -5.961 1.00 89.06 92 ARG A C 1
ATOM 730 O O . ARG A 1 92 ? 9.896 2.497 -6.895 1.00 89.06 92 ARG A O 1
ATOM 737 N N . ARG A 1 93 ? 7.855 2.259 -5.989 1.00 87.75 93 ARG A N 1
ATOM 738 C CA . ARG A 1 93 ? 7.212 1.617 -7.136 1.00 87.75 93 ARG A CA 1
ATOM 739 C C . ARG A 1 93 ? 7.264 2.518 -8.381 1.00 87.75 93 ARG A C 1
ATOM 741 O O . ARG A 1 93 ? 7.765 2.107 -9.421 1.00 87.75 93 ARG A O 1
ATOM 748 N N . ALA A 1 94 ? 6.830 3.770 -8.251 1.00 85.81 94 ALA A N 1
ATOM 749 C CA . ALA A 1 94 ? 6.870 4.740 -9.348 1.00 85.81 94 ALA A CA 1
ATOM 750 C C . ALA A 1 94 ? 8.305 5.113 -9.776 1.00 85.81 94 ALA A C 1
ATOM 752 O O . ALA A 1 94 ? 8.547 5.445 -10.934 1.00 85.81 94 ALA A O 1
ATOM 753 N N . GLU A 1 95 ? 9.264 5.092 -8.847 1.00 89.81 95 GLU A N 1
ATOM 754 C CA . GLU A 1 95 ? 10.685 5.294 -9.149 1.00 89.81 95 GLU A CA 1
ATOM 755 C C . GLU A 1 95 ? 11.243 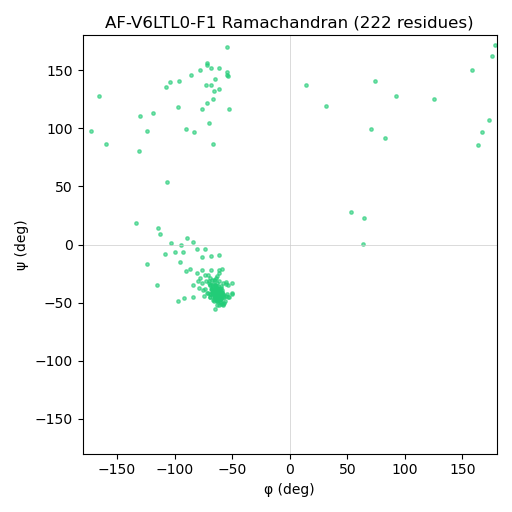4.146 -9.999 1.00 89.81 95 GLU A C 1
ATOM 757 O O . GLU A 1 95 ? 11.861 4.400 -11.032 1.00 89.81 95 GLU A O 1
ATOM 762 N N . PHE A 1 96 ? 10.966 2.898 -9.618 1.00 89.88 96 PHE A N 1
ATOM 763 C CA . PHE A 1 96 ? 11.379 1.720 -10.378 1.00 89.88 96 PHE A CA 1
ATOM 764 C C . PHE A 1 96 ? 10.810 1.714 -11.800 1.00 89.88 96 PHE A C 1
ATOM 766 O O . PHE A 1 96 ? 11.566 1.520 -12.748 1.00 89.88 96 PHE A O 1
ATOM 773 N N . GLU A 1 97 ? 9.510 1.989 -11.966 1.00 86.44 97 GLU A N 1
ATOM 774 C CA . GLU A 1 97 ? 8.880 2.081 -13.294 1.00 86.44 97 GLU A CA 1
ATOM 775 C C . GLU A 1 97 ? 9.627 3.071 -14.200 1.00 86.44 97 GLU A C 1
ATOM 777 O O . GLU A 1 97 ? 9.976 2.734 -15.330 1.00 86.44 97 GLU A O 1
ATOM 782 N N . LYS A 1 98 ? 9.976 4.253 -13.675 1.00 87.88 98 LYS A N 1
ATOM 783 C CA . LYS A 1 98 ? 10.748 5.262 -14.416 1.00 87.88 98 LYS A CA 1
ATOM 784 C C . LYS A 1 98 ? 12.159 4.799 -14.769 1.00 87.88 98 LYS A C 1
ATOM 786 O O . LYS A 1 98 ? 12.633 5.119 -15.856 1.00 87.88 98 LYS A O 1
ATOM 791 N N . VAL A 1 99 ? 12.849 4.095 -13.870 1.00 89.69 99 VAL A N 1
ATOM 792 C CA . VAL A 1 99 ? 14.200 3.572 -14.142 1.00 89.69 99 VAL A CA 1
ATOM 793 C C . VAL A 1 99 ? 14.150 2.529 -15.254 1.00 89.69 99 VAL A C 1
ATOM 795 O O . VAL A 1 99 ? 14.929 2.615 -16.200 1.00 89.69 99 VAL A O 1
ATOM 798 N N . VAL A 1 100 ? 13.189 1.606 -15.204 1.00 87.75 100 VAL A N 1
ATOM 799 C CA . VAL A 1 100 ? 13.000 0.598 -16.255 1.00 87.75 100 VAL A CA 1
ATOM 800 C C . VAL A 1 100 ? 12.654 1.253 -17.592 1.00 87.75 100 VAL A C 1
ATOM 802 O O . VAL A 1 100 ? 13.247 0.896 -18.608 1.00 87.75 100 VAL A O 1
ATOM 805 N N . GLU A 1 101 ? 11.759 2.244 -17.611 1.00 84.56 101 GLU A N 1
ATOM 806 C CA . GLU A 1 101 ? 11.433 3.011 -18.822 1.00 84.56 101 GLU A CA 1
ATOM 807 C C . GLU A 1 101 ? 12.660 3.726 -19.405 1.00 84.56 101 GLU A C 1
ATOM 809 O O . GLU A 1 101 ? 12.873 3.702 -20.617 1.00 84.56 101 GLU A O 1
ATOM 814 N N . GLN A 1 102 ? 13.502 4.329 -18.562 1.00 85.88 102 GLN A N 1
ATOM 815 C CA . GLN A 1 102 ? 14.742 4.980 -18.995 1.00 85.88 102 GLN A CA 1
ATOM 816 C C . GLN A 1 102 ? 15.767 3.979 -19.536 1.00 85.88 102 GLN A C 1
ATOM 818 O O . GLN A 1 102 ? 16.424 4.263 -20.540 1.00 85.88 102 GLN A O 1
ATOM 823 N N . SER A 1 103 ? 15.919 2.822 -18.891 1.00 84.88 103 SER A N 1
ATOM 824 C CA . SER A 1 103 ? 16.825 1.760 -19.337 1.00 84.88 103 SER A CA 1
ATOM 825 C C . SER A 1 103 ? 16.343 1.129 -20.647 1.00 84.88 103 SER A C 1
ATOM 827 O O . SER A 1 103 ? 17.151 0.926 -21.552 1.00 84.88 103 SER A O 1
ATOM 829 N N . LEU A 1 104 ? 15.031 0.940 -20.821 1.00 81.62 104 LEU A N 1
ATOM 830 C CA . LEU A 1 104 ? 14.441 0.512 -22.091 1.00 81.62 104 LEU A CA 1
ATOM 831 C C . LEU A 1 104 ? 14.620 1.570 -23.190 1.00 81.62 104 LEU A C 1
ATOM 833 O O . LEU A 1 104 ? 14.980 1.226 -24.308 1.00 81.62 104 LEU A O 1
ATOM 837 N N . ALA A 1 105 ? 14.429 2.858 -22.894 1.00 79.69 105 ALA A N 1
ATOM 838 C CA . ALA A 1 105 ? 14.593 3.929 -23.879 1.00 79.69 105 ALA A CA 1
ATOM 839 C C . ALA A 1 105 ? 16.033 4.052 -24.410 1.00 79.69 105 ALA A C 1
ATOM 841 O O . ALA A 1 105 ? 16.231 4.504 -25.534 1.00 79.69 105 ALA A O 1
ATOM 842 N N . LYS A 1 106 ? 17.043 3.650 -23.628 1.00 79.19 106 LYS A N 1
ATOM 843 C CA . LYS A 1 106 ? 18.435 3.545 -24.105 1.00 79.19 106 LYS A CA 1
ATOM 844 C C . LYS A 1 106 ? 18.619 2.400 -25.105 1.00 79.19 106 LYS A C 1
ATOM 846 O O . LYS A 1 106 ? 19.488 2.499 -25.960 1.00 79.19 106 LYS A O 1
ATOM 851 N N . TYR A 1 107 ? 17.813 1.346 -24.993 1.00 72.94 107 TYR A N 1
ATOM 852 C CA . TYR A 1 107 ? 17.823 0.191 -25.889 1.00 72.94 107 TYR A CA 1
ATOM 853 C C . TYR A 1 107 ? 16.991 0.436 -27.163 1.00 72.94 107 TYR A C 1
ATOM 855 O O . TYR A 1 107 ? 17.465 0.198 -28.268 1.00 72.94 107 TYR A O 1
ATOM 863 N N . ASP A 1 108 ? 15.785 0.999 -27.028 1.00 71.56 108 ASP A N 1
ATOM 864 C CA . ASP A 1 108 ? 14.857 1.264 -28.144 1.00 71.56 108 ASP A CA 1
ATOM 865 C C . ASP A 1 108 ? 15.369 2.371 -29.110 1.00 71.56 108 ASP A C 1
ATOM 867 O O . ASP A 1 108 ? 14.828 2.536 -30.204 1.00 71.56 108 ASP A O 1
ATOM 871 N N . GLN A 1 109 ? 16.438 3.112 -28.771 1.00 63.25 109 GLN A N 1
ATOM 872 C CA . GLN A 1 109 ? 17.102 4.066 -29.684 1.00 63.25 109 GLN A CA 1
ATOM 873 C C . GLN A 1 109 ? 17.692 3.410 -30.952 1.00 63.25 109 GLN A C 1
ATOM 875 O O . GLN A 1 109 ? 18.070 4.130 -31.878 1.00 63.25 109 GLN A O 1
ATOM 880 N N . GLU A 1 110 ? 17.728 2.074 -31.031 1.00 58.16 110 GLU A N 1
ATOM 881 C CA . GLU A 1 110 ? 18.196 1.316 -32.200 1.00 58.16 110 GLU A CA 1
ATOM 882 C C . GLU A 1 110 ? 17.093 0.912 -33.207 1.00 58.16 110 GLU A C 1
ATOM 884 O O . GLU A 1 110 ? 17.430 0.455 -34.300 1.00 58.16 110 GLU A O 1
ATOM 889 N N . GLY A 1 111 ? 15.793 1.132 -32.941 1.00 55.44 111 GLY A N 1
ATOM 890 C CA . GLY A 1 111 ? 14.762 0.946 -33.976 1.00 55.44 111 GLY A CA 1
ATOM 891 C C . GLY A 1 111 ? 13.318 0.705 -33.516 1.00 55.44 111 GLY A C 1
ATOM 892 O O . GLY A 1 111 ? 13.055 0.063 -32.509 1.00 55.44 111 GLY A O 1
ATOM 893 N N . GLU A 1 112 ? 12.402 1.164 -34.378 1.00 57.19 112 GLU A N 1
ATOM 894 C CA . GLU A 1 112 ? 10.933 1.013 -34.397 1.00 57.19 112 GLU A CA 1
ATOM 895 C C . GLU A 1 112 ? 10.068 1.807 -33.396 1.00 57.19 112 GLU A C 1
ATOM 897 O O . GLU A 1 112 ? 10.371 2.033 -32.230 1.00 57.19 112 GLU A O 1
ATOM 902 N N . CYS A 1 113 ? 8.927 2.271 -33.921 1.00 47.16 113 CYS A N 1
ATOM 903 C CA . CYS A 1 113 ? 7.949 3.110 -33.234 1.00 47.16 113 CYS A CA 1
ATOM 904 C C . CYS A 1 113 ? 7.280 2.319 -32.088 1.00 47.16 113 CYS A C 1
ATOM 906 O O . CYS A 1 113 ? 6.725 1.244 -32.340 1.00 47.16 113 CYS A O 1
ATOM 908 N N . PRO A 1 114 ? 7.287 2.817 -30.836 1.00 60.69 114 PRO A N 1
ATOM 909 C CA . PRO A 1 114 ? 7.044 1.977 -29.676 1.00 60.69 114 PRO A CA 1
ATOM 910 C C . PRO A 1 114 ? 5.556 1.661 -29.554 1.00 60.69 114 PRO A C 1
ATOM 912 O O . PRO A 1 114 ? 4.719 2.538 -29.324 1.00 60.69 114 PRO A O 1
ATOM 915 N N . THR A 1 115 ? 5.210 0.382 -29.662 1.00 60.81 115 THR A N 1
ATOM 916 C CA . THR A 1 115 ? 3.937 -0.083 -29.110 1.00 60.81 115 THR A CA 1
ATOM 917 C C . THR A 1 115 ? 4.083 -0.080 -27.582 1.00 60.81 115 THR A C 1
ATOM 919 O O . THR A 1 115 ? 5.012 -0.718 -27.072 1.00 60.81 115 THR A O 1
ATOM 922 N N . PRO A 1 116 ? 3.241 0.659 -26.836 1.00 67.94 116 PRO A N 1
ATOM 923 C CA . PRO A 1 116 ? 3.321 0.688 -25.381 1.00 67.94 116 PRO A CA 1
ATOM 924 C C . PRO A 1 116 ? 2.999 -0.696 -24.810 1.00 67.94 116 PRO A C 1
ATOM 926 O O . PRO A 1 116 ? 2.136 -1.406 -25.331 1.00 67.94 116 PRO A O 1
ATOM 929 N N . PHE A 1 117 ? 3.700 -1.082 -23.746 1.00 68.12 117 PHE A N 1
ATOM 930 C CA . PHE A 1 117 ? 3.386 -2.309 -23.020 1.00 68.12 117 PHE A CA 1
ATOM 931 C C . PHE A 1 117 ? 2.085 -2.145 -22.218 1.00 68.12 117 PHE A C 1
ATOM 933 O O . PHE A 1 117 ? 1.726 -1.019 -21.861 1.00 68.12 117 PHE A O 1
ATOM 940 N N . PRO A 1 118 ? 1.362 -3.244 -21.929 1.00 70.81 118 PRO A N 1
ATOM 941 C CA . PRO A 1 118 ? 0.223 -3.208 -21.020 1.00 70.81 118 PRO A CA 1
ATOM 942 C C . PRO A 1 118 ? 0.606 -2.611 -19.661 1.00 70.81 118 PRO A C 1
ATOM 944 O O . PRO A 1 118 ? 1.730 -2.799 -19.187 1.00 70.81 118 PRO A O 1
ATOM 947 N N . ALA A 1 119 ? -0.351 -1.938 -19.017 1.00 66.50 119 ALA A N 1
ATOM 948 C CA . ALA A 1 119 ? -0.196 -1.507 -17.631 1.00 66.50 119 ALA A CA 1
ATOM 949 C C . ALA A 1 119 ? 0.176 -2.706 -16.741 1.00 66.50 119 ALA A C 1
ATOM 951 O O . ALA A 1 119 ? -0.248 -3.832 -17.002 1.00 66.50 119 ALA A O 1
ATOM 952 N N . ASP A 1 120 ? 1.000 -2.463 -15.722 1.00 73.00 120 ASP A N 1
ATOM 953 C CA . ASP A 1 120 ? 1.513 -3.473 -14.787 1.00 73.00 120 ASP A CA 1
ATOM 954 C C . ASP A 1 120 ? 2.418 -4.568 -15.385 1.00 73.00 120 ASP A C 1
ATOM 956 O O . ASP A 1 120 ? 2.928 -5.393 -14.626 1.00 73.00 120 ASP A O 1
ATOM 960 N N . PHE A 1 121 ? 2.716 -4.565 -16.695 1.00 78.94 121 PHE A N 1
ATOM 961 C CA . PHE A 1 121 ? 3.591 -5.576 -17.309 1.00 78.94 121 PHE A CA 1
ATOM 962 C C . PHE A 1 121 ? 4.933 -5.691 -16.576 1.00 78.94 121 PHE A C 1
ATOM 964 O O . PHE A 1 121 ? 5.340 -6.795 -16.236 1.00 78.94 121 PHE A O 1
ATOM 971 N N . ILE A 1 122 ? 5.570 -4.564 -16.247 1.00 80.12 122 ILE A N 1
ATOM 972 C CA . ILE A 1 122 ? 6.846 -4.525 -15.515 1.00 80.12 122 ILE A CA 1
ATOM 973 C C . ILE A 1 122 ? 6.723 -5.256 -14.164 1.00 80.12 122 ILE A C 1
ATOM 975 O O . ILE A 1 122 ? 7.561 -6.090 -13.828 1.00 80.12 122 ILE A O 1
ATOM 979 N N . TRP A 1 123 ? 5.639 -5.015 -13.421 1.00 79.38 123 TRP A N 1
ATOM 980 C CA . TRP A 1 123 ? 5.405 -5.635 -12.113 1.00 79.38 123 TRP A CA 1
ATOM 981 C C . TRP A 1 123 ? 5.109 -7.119 -12.198 1.00 79.38 123 TRP A C 1
ATOM 983 O O . TRP A 1 123 ? 5.570 -7.865 -11.342 1.00 79.38 123 TRP A O 1
ATOM 993 N N . THR A 1 124 ? 4.421 -7.579 -13.243 1.00 81.25 124 THR A N 1
ATOM 994 C CA . THR A 1 124 ? 4.200 -9.022 -13.433 1.00 81.25 124 THR A CA 1
ATOM 995 C C . THR A 1 124 ? 5.500 -9.811 -13.608 1.00 81.25 124 THR A C 1
ATOM 997 O O . THR A 1 124 ? 5.508 -11.005 -13.329 1.00 81.25 124 THR A O 1
ATOM 1000 N N . GLN A 1 125 ? 6.597 -9.159 -14.018 1.00 80.38 125 GLN A N 1
ATOM 1001 C CA . GLN A 1 125 ? 7.899 -9.815 -14.179 1.00 80.38 125 GLN A CA 1
ATOM 1002 C C . GLN A 1 125 ? 8.649 -10.000 -12.855 1.00 80.38 125 GLN A C 1
ATOM 1004 O O . GLN A 1 125 ? 9.405 -10.957 -12.718 1.00 80.38 125 GLN A O 1
ATOM 1009 N N . VAL A 1 126 ? 8.459 -9.093 -11.890 1.00 80.81 126 VAL A N 1
ATOM 1010 C CA . VAL A 1 126 ? 9.271 -9.042 -10.658 1.00 80.81 126 VAL A CA 1
ATOM 1011 C C . VAL A 1 126 ? 8.469 -9.327 -9.390 1.00 80.81 126 VAL A C 1
ATOM 1013 O O . VAL A 1 126 ? 8.982 -9.948 -8.462 1.00 80.81 126 VAL A O 1
ATOM 1016 N N . GLN A 1 127 ? 7.204 -8.901 -9.340 1.00 76.56 127 GLN A N 1
ATOM 1017 C CA . GLN A 1 127 ? 6.317 -9.088 -8.195 1.00 76.56 127 GLN A CA 1
ATOM 1018 C C . GLN A 1 127 ? 4.824 -8.952 -8.588 1.00 76.56 127 GLN A C 1
ATOM 1020 O O . GLN A 1 127 ? 4.238 -7.868 -8.440 1.00 76.56 127 GLN A O 1
ATOM 1025 N N . PRO A 1 128 ? 4.175 -10.041 -9.045 1.00 62.75 128 PRO A N 1
ATOM 1026 C CA . PRO A 1 128 ? 2.801 -10.002 -9.558 1.00 62.75 128 PRO A CA 1
ATOM 1027 C C . PRO A 1 128 ? 1.749 -9.602 -8.505 1.00 62.75 128 PRO A C 1
ATOM 1029 O O . PRO A 1 128 ? 0.765 -8.951 -8.847 1.00 62.75 128 PRO A O 1
ATOM 1032 N N . ASP A 1 129 ? 1.985 -9.890 -7.221 1.00 68.81 129 ASP A N 1
ATOM 1033 C CA . ASP A 1 129 ? 1.018 -9.642 -6.134 1.00 68.81 129 ASP A CA 1
ATOM 1034 C C . ASP A 1 129 ? 1.135 -8.246 -5.485 1.00 68.81 129 ASP A C 1
ATOM 1036 O O . ASP A 1 129 ? 0.481 -7.932 -4.493 1.00 68.81 129 ASP A O 1
ATOM 1040 N N . SER A 1 130 ? 1.979 -7.362 -6.016 1.00 66.56 130 SER A N 1
ATOM 1041 C CA . SER A 1 130 ? 2.245 -6.054 -5.395 1.00 66.56 130 SER A CA 1
ATOM 1042 C C . SER A 1 130 ? 1.044 -5.091 -5.419 1.00 66.56 130 SER A C 1
ATOM 1044 O O . SER A 1 130 ? 0.904 -4.250 -4.529 1.00 66.56 130 SER A O 1
ATOM 1046 N N . VAL A 1 131 ? 0.169 -5.185 -6.429 1.00 67.06 131 VAL A N 1
ATOM 1047 C CA . VAL A 1 131 ? -1.041 -4.345 -6.557 1.00 67.06 131 VAL A CA 1
ATOM 1048 C C . VAL A 1 131 ? -2.138 -4.787 -5.586 1.00 67.06 131 VAL A C 1
ATOM 1050 O O . VAL A 1 131 ? -2.815 -3.934 -5.006 1.00 67.06 131 VAL A O 1
ATOM 1053 N N . SER A 1 132 ? -2.304 -6.098 -5.388 1.00 76.12 132 SER A N 1
ATOM 1054 C CA . SER A 1 132 ? -3.396 -6.652 -4.578 1.00 76.12 132 SER A CA 1
ATOM 1055 C C . SER A 1 132 ? -3.267 -6.251 -3.110 1.00 76.12 132 SER A C 1
ATOM 1057 O O . SER A 1 132 ? -4.247 -5.823 -2.510 1.00 76.12 132 SER A O 1
ATOM 1059 N N . ILE A 1 133 ? -2.048 -6.237 -2.561 1.00 80.06 133 ILE A N 1
ATOM 1060 C CA . ILE A 1 133 ? -1.793 -5.843 -1.165 1.00 80.06 133 ILE A CA 1
ATOM 1061 C C . ILE A 1 133 ? -2.277 -4.417 -0.873 1.00 80.06 133 ILE A C 1
ATOM 1063 O O . ILE A 1 133 ? -2.884 -4.161 0.168 1.00 80.06 133 ILE A O 1
ATOM 1067 N N . ILE A 1 134 ? -2.028 -3.470 -1.785 1.00 81.69 134 ILE A N 1
ATOM 1068 C CA . ILE A 1 134 ? -2.472 -2.079 -1.610 1.00 81.69 134 ILE A CA 1
ATOM 1069 C C . ILE A 1 134 ? -4.004 -2.016 -1.618 1.00 81.69 134 ILE A C 1
ATOM 1071 O O . ILE A 1 134 ? -4.595 -1.326 -0.785 1.00 81.69 134 ILE A O 1
ATOM 1075 N N . GLN A 1 135 ? -4.643 -2.729 -2.547 1.00 80.88 135 GLN A N 1
ATOM 1076 C CA . GLN A 1 135 ? -6.100 -2.770 -2.661 1.00 80.88 135 GLN A CA 1
ATOM 1077 C C . GLN A 1 135 ? -6.743 -3.390 -1.416 1.00 80.88 135 GLN A C 1
ATOM 1079 O O . GLN A 1 135 ? -7.689 -2.811 -0.883 1.00 80.88 135 GLN A O 1
ATOM 1084 N N . ASP A 1 136 ? -6.182 -4.484 -0.901 1.00 84.25 136 ASP A N 1
ATOM 1085 C CA . ASP A 1 136 ? -6.643 -5.150 0.319 1.00 84.25 136 ASP A CA 1
ATOM 1086 C C . ASP A 1 136 ? -6.561 -4.220 1.532 1.00 84.25 136 ASP A C 1
ATOM 1088 O O . ASP A 1 136 ? -7.522 -4.086 2.294 1.00 84.25 136 ASP A O 1
ATOM 1092 N N . ILE A 1 137 ? -5.439 -3.509 1.691 1.00 85.19 137 ILE A N 1
ATOM 1093 C CA . ILE A 1 137 ? -5.289 -2.534 2.776 1.00 85.19 137 ILE A CA 1
ATOM 1094 C C . ILE A 1 137 ? -6.326 -1.422 2.643 1.00 85.19 137 ILE A C 1
ATOM 1096 O O . ILE A 1 137 ? -6.955 -1.062 3.635 1.00 85.19 137 ILE A O 1
ATOM 1100 N N . VAL A 1 138 ? -6.531 -0.878 1.443 1.00 84.62 138 VAL A N 1
ATOM 1101 C CA . VAL A 1 138 ? -7.498 0.206 1.229 1.00 84.62 138 VAL A CA 1
ATOM 1102 C C . VAL A 1 138 ? -8.934 -0.252 1.479 1.00 84.62 138 VAL A C 1
ATOM 1104 O O . VAL A 1 138 ? -9.706 0.499 2.074 1.00 84.62 138 VAL A O 1
ATOM 1107 N N . ALA A 1 139 ? -9.284 -1.474 1.077 1.00 81.75 139 ALA A N 1
ATOM 1108 C CA . ALA A 1 139 ? -10.607 -2.053 1.286 1.00 81.75 139 ALA A CA 1
ATOM 1109 C C . ALA A 1 139 ? -10.926 -2.271 2.774 1.00 81.75 139 ALA A C 1
ATOM 1111 O O . ALA A 1 139 ? -12.074 -2.116 3.193 1.00 81.75 139 ALA A O 1
ATOM 1112 N N . GLU A 1 140 ? -9.921 -2.611 3.584 1.00 81.88 140 GLU A N 1
ATOM 1113 C CA . GLU A 1 140 ? -10.099 -2.875 5.015 1.00 81.88 140 GLU A CA 1
ATOM 1114 C C . GLU A 1 140 ? -9.821 -1.658 5.909 1.00 81.88 140 GLU A C 1
ATOM 1116 O O . GLU A 1 140 ? -10.191 -1.649 7.090 1.00 81.88 140 GLU A O 1
ATOM 1121 N N . ALA A 1 141 ? -9.175 -0.620 5.375 1.00 84.75 141 ALA A N 1
ATOM 1122 C CA . ALA A 1 141 ? -8.758 0.539 6.145 1.00 84.75 141 ALA A CA 1
ATOM 1123 C C . ALA A 1 141 ? -9.938 1.439 6.545 1.00 84.75 141 ALA A C 1
ATOM 1125 O O . ALA A 1 141 ? -10.789 1.793 5.728 1.00 84.75 141 ALA A O 1
ATOM 1126 N N . PRO A 1 142 ? -9.964 1.922 7.800 1.00 82.50 142 PRO A N 1
ATOM 1127 C CA . PRO A 1 142 ? -10.938 2.918 8.217 1.00 82.50 142 PRO A CA 1
ATOM 1128 C C . PRO A 1 142 ? -10.676 4.271 7.524 1.00 82.50 142 PRO A C 1
ATOM 1130 O O . PRO A 1 142 ? -9.517 4.623 7.276 1.00 82.50 142 PRO A O 1
ATOM 1133 N N . PRO A 1 143 ? -11.710 5.112 7.307 1.00 80.94 143 PRO A N 1
ATOM 1134 C CA . PRO A 1 143 ? -11.572 6.378 6.578 1.00 80.94 143 PRO A CA 1
ATOM 1135 C C . PRO A 1 143 ? -10.505 7.326 7.138 1.00 80.94 143 PRO A C 1
ATOM 1137 O O . 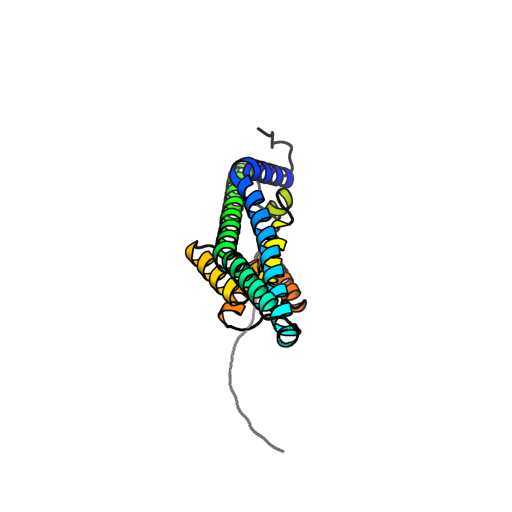PRO A 1 143 ? -9.850 8.041 6.386 1.00 80.94 143 PRO A O 1
ATOM 1140 N N . ALA A 1 144 ? -10.299 7.336 8.458 1.00 82.62 144 ALA A N 1
ATOM 1141 C CA . ALA A 1 144 ? -9.268 8.155 9.094 1.00 82.62 144 ALA A CA 1
ATOM 1142 C C . ALA A 1 144 ? -7.842 7.759 8.667 1.00 82.62 144 ALA A C 1
ATOM 1144 O O . ALA A 1 144 ? -6.989 8.629 8.502 1.00 82.62 144 ALA A O 1
ATOM 1145 N N . LEU A 1 145 ? -7.595 6.464 8.449 1.00 86.25 145 LEU A N 1
ATOM 1146 C CA . LEU A 1 145 ? -6.310 5.954 7.976 1.00 86.25 145 LEU A CA 1
ATOM 1147 C C . LEU A 1 145 ? -6.096 6.323 6.504 1.00 86.25 145 LEU A C 1
ATOM 1149 O O . LEU A 1 145 ? -5.029 6.816 6.150 1.00 86.25 145 LEU A O 1
ATOM 1153 N N . LEU A 1 146 ? -7.139 6.200 5.678 1.00 87.00 146 LEU A N 1
ATOM 1154 C CA . LEU A 1 146 ? -7.111 6.616 4.271 1.00 87.00 146 LEU A CA 1
ATOM 1155 C C . LEU A 1 146 ? -6.880 8.127 4.105 1.00 87.00 146 LEU A C 1
ATOM 1157 O O . LEU A 1 146 ? -6.121 8.545 3.232 1.00 87.00 146 LEU A O 1
ATOM 1161 N N . LYS A 1 147 ? -7.466 8.962 4.976 1.00 84.44 147 LYS A N 1
ATOM 1162 C CA . LYS A 1 147 ? -7.174 10.407 5.022 1.00 84.44 147 LYS A CA 1
ATOM 1163 C C . LYS A 1 147 ? -5.694 10.673 5.316 1.00 84.44 147 LYS A C 1
ATOM 1165 O O . LYS A 1 147 ? -5.091 11.507 4.645 1.00 84.44 147 LYS A O 1
ATOM 1170 N N . ASN A 1 148 ? -5.108 9.951 6.276 1.00 87.38 148 ASN A N 1
ATOM 1171 C CA . ASN A 1 148 ? -3.686 10.079 6.599 1.00 87.38 148 ASN A CA 1
ATOM 1172 C C . ASN A 1 148 ? -2.798 9.630 5.424 1.00 87.38 148 ASN A C 1
ATOM 1174 O O . ASN A 1 148 ? -1.872 10.336 5.039 1.00 87.38 148 ASN A O 1
ATOM 1178 N N . LEU A 1 149 ? -3.136 8.510 4.779 1.00 88.62 149 LEU A N 1
ATOM 1179 C CA . LEU A 1 149 ? -2.436 8.032 3.584 1.00 88.62 149 LEU A CA 1
ATOM 1180 C C . LEU A 1 149 ? -2.454 9.065 2.450 1.00 88.62 149 LEU A C 1
ATOM 1182 O O . LEU A 1 149 ? -1.418 9.336 1.850 1.00 88.62 149 LEU A O 1
ATOM 1186 N N . LYS A 1 150 ? -3.606 9.689 2.179 1.00 86.62 150 LYS A N 1
ATOM 1187 C CA . LYS A 1 150 ? -3.709 10.745 1.162 1.00 86.62 150 LYS A CA 1
ATOM 1188 C C . LYS A 1 150 ? -2.786 11.929 1.464 1.00 86.62 150 LYS A C 1
ATOM 1190 O O . LYS A 1 150 ? -2.162 12.461 0.547 1.00 86.62 150 LYS A O 1
ATOM 1195 N N . MET A 1 151 ? -2.690 12.329 2.731 1.00 87.00 151 MET A N 1
ATOM 1196 C CA . MET A 1 151 ? -1.779 13.388 3.168 1.00 87.00 151 MET A CA 1
ATOM 1197 C C . MET A 1 151 ? -0.315 12.990 2.936 1.00 87.00 151 MET A C 1
ATOM 1199 O O . MET A 1 151 ? 0.408 13.736 2.285 1.00 87.00 151 MET A O 1
ATOM 1203 N N . GLN A 1 152 ? 0.085 11.782 3.344 1.00 88.81 152 GLN A N 1
ATOM 1204 C CA . GLN A 1 152 ? 1.443 11.260 3.135 1.00 88.81 152 GLN A CA 1
ATOM 1205 C C . GLN A 1 152 ? 1.829 11.170 1.648 1.00 88.81 152 GLN A C 1
ATOM 1207 O O . GLN A 1 152 ? 2.932 11.547 1.261 1.00 88.81 152 GLN A O 1
ATOM 1212 N N . LEU A 1 153 ? 0.913 10.719 0.786 1.00 86.50 153 LEU A N 1
ATOM 1213 C CA . LEU A 1 153 ? 1.136 10.689 -0.666 1.00 86.50 153 LEU A CA 1
ATOM 1214 C C . LEU A 1 153 ? 1.302 12.096 -1.253 1.00 86.50 153 LEU A C 1
ATOM 1216 O O . LEU A 1 153 ? 2.160 12.313 -2.109 1.00 86.50 153 LEU A O 1
ATOM 1220 N N . SER A 1 154 ? 0.517 13.057 -0.758 1.00 85.88 154 SER A N 1
ATOM 1221 C CA . SER A 1 154 ? 0.599 14.458 -1.182 1.00 85.88 154 SER A CA 1
ATOM 1222 C C . SER A 1 154 ? 1.926 15.100 -0.767 1.00 85.88 154 SER A C 1
ATOM 1224 O O . SER A 1 154 ? 2.547 15.773 -1.583 1.00 85.88 154 SER A O 1
ATOM 1226 N N . GLU A 1 155 ? 2.398 14.843 0.458 1.00 87.12 155 GLU A N 1
ATOM 1227 C CA . GLU A 1 155 ? 3.706 15.298 0.958 1.00 87.12 155 GLU A CA 1
ATOM 1228 C C . GLU A 1 155 ? 4.866 14.759 0.111 1.00 87.12 155 GLU A C 1
ATOM 1230 O O . GLU A 1 155 ? 5.822 15.481 -0.164 1.00 87.12 155 GLU A O 1
ATOM 1235 N N . LYS A 1 156 ? 4.763 13.511 -0.361 1.00 83.75 156 LYS A N 1
ATOM 1236 C CA . LYS A 1 156 ? 5.755 12.902 -1.260 1.00 83.75 156 LYS A CA 1
ATOM 1237 C C . LYS A 1 156 ? 5.597 13.308 -2.729 1.00 83.75 156 LYS A C 1
ATOM 1239 O O . LYS A 1 156 ? 6.409 12.900 -3.554 1.00 83.75 156 LYS A O 1
ATOM 1244 N N . GLY A 1 157 ? 4.564 14.077 -3.079 1.00 83.25 157 GLY A N 1
ATOM 1245 C CA . GLY A 1 157 ? 4.282 14.476 -4.459 1.00 83.25 157 GLY A CA 1
ATOM 1246 C C . 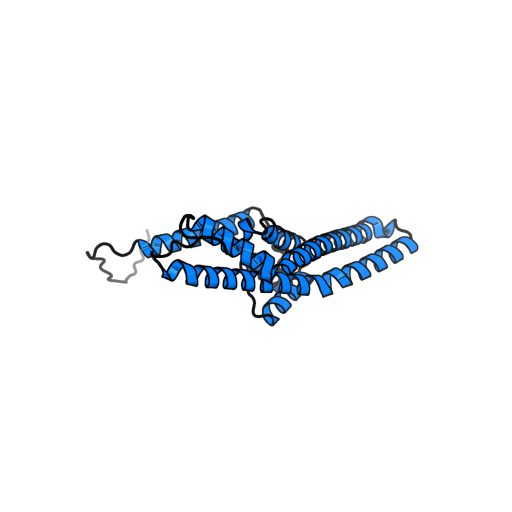GLY A 1 157 ? 3.924 13.306 -5.382 1.00 83.25 157 GLY A C 1
ATOM 1247 O O . GLY A 1 157 ? 4.084 13.416 -6.598 1.00 83.25 157 GLY A O 1
ATOM 1248 N N . VAL A 1 158 ? 3.453 12.183 -4.830 1.00 78.75 158 VAL A N 1
ATOM 1249 C CA . VAL A 1 158 ? 3.158 10.963 -5.592 1.00 78.75 158 VAL A CA 1
ATOM 1250 C C . VAL A 1 158 ? 1.654 10.756 -5.710 1.00 78.75 158 VAL A C 1
ATOM 1252 O O . VAL A 1 158 ? 0.904 10.884 -4.744 1.00 78.75 158 VAL A O 1
ATOM 1255 N N . LYS A 1 159 ? 1.206 10.410 -6.919 1.00 76.56 159 LYS A N 1
ATOM 1256 C CA . LYS A 1 159 ? -0.180 10.029 -7.201 1.00 76.56 159 LYS A CA 1
ATOM 1257 C C . LYS A 1 159 ? -0.257 8.518 -7.376 1.00 76.56 159 LYS A C 1
ATOM 1259 O O . LYS A 1 159 ? 0.612 7.928 -8.005 1.00 76.56 159 LYS A O 1
ATOM 1264 N N . CYS A 1 160 ? -1.310 7.909 -6.844 1.00 71.69 160 CYS A N 1
ATOM 1265 C CA . CYS A 1 160 ? -1.610 6.499 -7.066 1.00 71.69 160 CYS A CA 1
ATOM 1266 C C . CYS A 1 160 ? -3.022 6.388 -7.638 1.00 71.69 160 CYS A C 1
ATOM 1268 O O . CYS A 1 160 ? -4.007 6.468 -6.902 1.00 71.69 160 CYS A O 1
ATOM 1270 N N . GLU A 1 161 ? -3.117 6.264 -8.961 1.00 70.12 161 GLU A N 1
ATOM 1271 C CA . GLU A 1 161 ? -4.395 6.302 -9.685 1.00 70.12 161 GLU A CA 1
ATOM 1272 C C . GLU A 1 161 ? -5.315 5.139 -9.299 1.00 70.12 161 GLU A C 1
ATOM 1274 O O . GLU A 1 161 ? -6.523 5.328 -9.172 1.00 70.12 161 GLU A O 1
ATOM 1279 N N . VAL A 1 162 ? -4.732 3.975 -8.993 1.00 66.69 162 VAL A N 1
ATOM 1280 C CA . VAL A 1 162 ? -5.456 2.762 -8.580 1.00 66.69 162 VAL A CA 1
ATOM 1281 C C . VAL A 1 162 ? -6.275 2.981 -7.302 1.00 66.69 162 VAL A C 1
ATOM 1283 O O . VAL A 1 162 ? -7.372 2.443 -7.175 1.00 66.69 162 VAL A O 1
ATOM 1286 N N . ILE A 1 163 ? -5.776 3.790 -6.359 1.00 72.38 163 ILE A N 1
ATOM 1287 C CA . ILE A 1 163 ? -6.435 4.019 -5.060 1.00 72.38 163 ILE A CA 1
ATOM 1288 C C . ILE A 1 163 ? -7.052 5.410 -4.910 1.00 72.38 163 ILE A C 1
ATOM 1290 O O . ILE A 1 163 ? -7.778 5.652 -3.945 1.00 72.38 163 ILE A O 1
ATOM 1294 N N . ALA A 1 164 ? -6.800 6.323 -5.851 1.00 76.94 164 ALA A N 1
ATOM 1295 C CA . ALA A 1 164 ? -7.303 7.695 -5.810 1.00 76.94 164 ALA A CA 1
ATOM 1296 C C . ALA A 1 164 ? -8.823 7.792 -5.548 1.00 76.94 164 ALA A C 1
ATOM 1298 O O . ALA A 1 164 ? -9.203 8.579 -4.676 1.00 76.94 164 ALA A O 1
ATOM 1299 N N . PRO A 1 165 ? -9.694 6.961 -6.163 1.00 73.88 165 PRO A N 1
ATOM 1300 C CA . PRO A 1 165 ? -11.132 7.007 -5.887 1.00 73.88 165 PRO A CA 1
ATOM 1301 C C . PRO A 1 165 ? -11.480 6.720 -4.420 1.00 73.88 165 PRO A C 1
ATOM 1303 O O . PRO A 1 165 ? -12.349 7.375 -3.843 1.00 73.88 165 PRO A O 1
ATOM 1306 N N . PHE A 1 166 ? -10.776 5.777 -3.789 1.00 71.62 166 PHE A N 1
ATOM 1307 C CA . PHE A 1 166 ? -10.992 5.399 -2.391 1.00 71.62 166 PHE A CA 1
ATOM 1308 C C . PHE A 1 166 ? -10.471 6.467 -1.424 1.00 71.62 166 PHE A C 1
ATOM 1310 O O . PHE A 1 166 ? -11.114 6.774 -0.418 1.00 71.62 166 PHE A O 1
ATOM 1317 N N . LEU A 1 167 ? -9.334 7.087 -1.751 1.00 77.12 167 LEU A N 1
ATOM 1318 C CA . LEU A 1 167 ? -8.786 8.207 -0.983 1.00 77.12 167 LEU A CA 1
ATOM 1319 C C . LEU A 1 167 ? -9.710 9.433 -1.039 1.00 77.12 167 LEU A C 1
ATOM 1321 O O . LEU A 1 167 ? -9.932 10.100 -0.024 1.00 77.12 167 LEU A O 1
ATOM 1325 N N . ASP A 1 168 ? -10.285 9.717 -2.207 1.00 75.81 168 ASP A N 1
ATOM 1326 C CA . ASP A 1 168 ? -11.223 10.821 -2.400 1.00 75.81 168 ASP A CA 1
ATOM 1327 C C . ASP A 1 168 ? -12.550 10.585 -1.673 1.00 75.81 168 ASP A C 1
ATOM 1329 O O . ASP A 1 168 ? -13.040 11.485 -0.977 1.00 75.81 168 ASP A O 1
ATOM 1333 N N . ALA A 1 169 ? -13.085 9.366 -1.745 1.00 71.12 169 ALA A N 1
ATOM 1334 C CA . ALA A 1 169 ? -14.254 8.943 -0.980 1.00 71.12 169 ALA A CA 1
ATOM 1335 C C . ALA A 1 169 ? -14.053 9.124 0.532 1.00 71.12 169 ALA A C 1
ATOM 1337 O O . ALA A 1 169 ? -14.866 9.771 1.203 1.00 71.12 169 ALA A O 1
ATOM 1338 N N . ALA A 1 170 ? -12.918 8.647 1.055 1.00 68.44 170 ALA A N 1
ATOM 1339 C CA . ALA A 1 170 ? -12.578 8.765 2.466 1.00 68.44 170 ALA A CA 1
ATOM 1340 C C . ALA A 1 170 ? -12.519 10.227 2.930 1.00 68.44 170 ALA A C 1
ATOM 1342 O O . ALA A 1 170 ? -12.997 10.543 4.023 1.00 68.44 170 ALA A O 1
ATOM 1343 N N . THR A 1 171 ? -11.998 11.149 2.106 1.00 66.75 171 THR A N 1
ATOM 1344 C CA . THR A 1 171 ? -11.975 12.584 2.445 1.00 66.75 171 THR A CA 1
ATOM 1345 C C . THR A 1 171 ? -13.353 13.222 2.561 1.00 66.75 171 THR A C 1
ATOM 1347 O O . THR A 1 171 ? -13.526 14.112 3.391 1.00 66.75 171 THR A O 1
ATOM 1350 N N . ARG A 1 172 ? -14.346 12.739 1.810 1.00 65.50 172 ARG A N 1
ATOM 1351 C CA . ARG A 1 172 ? -15.721 13.261 1.839 1.00 65.50 172 ARG A CA 1
ATOM 1352 C C . ARG A 1 172 ? -16.573 12.658 2.961 1.00 65.50 172 ARG A C 1
ATOM 1354 O O . ARG A 1 172 ? -17.750 12.980 3.056 1.00 65.50 172 ARG A O 1
ATOM 1361 N N . SER A 1 173 ? -15.992 11.792 3.803 1.00 54.16 173 SER A N 1
ATOM 1362 C CA . SER A 1 173 ? -16.719 10.990 4.802 1.00 54.16 173 SER A CA 1
ATOM 1363 C C . SER A 1 173 ? -17.869 10.180 4.183 1.00 54.16 173 SER A C 1
ATOM 1365 O O . SER A 1 173 ? -18.850 9.870 4.852 1.00 54.16 173 SER A O 1
ATOM 1367 N N . VAL A 1 174 ? -17.736 9.831 2.900 1.00 47.62 174 VAL A N 1
ATOM 1368 C CA . VAL A 1 174 ? -18.658 8.955 2.182 1.00 47.62 174 VAL A CA 1
ATOM 1369 C C . VAL A 1 174 ? -18.042 7.564 2.208 1.00 47.62 174 VAL A C 1
ATOM 1371 O O . VAL A 1 174 ? -16.931 7.364 1.717 1.00 47.62 174 VAL A O 1
ATOM 1374 N N . ALA A 1 175 ? -18.738 6.603 2.813 1.00 42.75 175 ALA A N 1
ATOM 1375 C CA . ALA A 1 175 ? -18.336 5.207 2.744 1.00 42.75 175 ALA A CA 1
ATOM 1376 C C . ALA A 1 175 ? -18.578 4.706 1.314 1.00 42.75 175 ALA A C 1
ATOM 1378 O O . ALA A 1 175 ? -19.719 4.480 0.918 1.00 42.75 175 ALA A O 1
ATOM 1379 N N . VAL A 1 176 ? -17.513 4.560 0.529 1.00 43.25 176 VAL A N 1
ATOM 1380 C CA . VAL A 1 176 ? -17.576 3.811 -0.726 1.00 43.25 176 VAL A CA 1
ATOM 1381 C C . VAL A 1 176 ? -17.228 2.376 -0.379 1.00 43.25 176 VAL A C 1
ATOM 1383 O O . VAL A 1 176 ? -16.062 2.043 -0.182 1.00 43.25 176 VAL A O 1
ATOM 1386 N N . ALA A 1 177 ? -18.252 1.537 -0.237 1.00 44.62 177 ALA A N 1
ATOM 1387 C CA . ALA A 1 177 ? -18.028 0.102 -0.235 1.00 44.62 177 ALA A CA 1
ATOM 1388 C C . ALA A 1 177 ? -17.430 -0.272 -1.603 1.00 44.62 177 ALA A C 1
ATOM 1390 O O . ALA A 1 177 ? -17.950 0.198 -2.622 1.00 44.62 177 ALA A O 1
ATOM 1391 N N . PRO A 1 178 ? -16.361 -1.083 -1.665 1.00 44.78 178 PRO A N 1
ATOM 1392 C CA . PRO A 1 178 ? -15.925 -1.674 -2.919 1.00 44.78 178 PRO A CA 1
ATOM 1393 C C . PRO A 1 178 ? -17.017 -2.651 -3.366 1.00 44.78 178 PRO A C 1
ATOM 1395 O O . PRO A 1 178 ? -17.021 -3.822 -3.003 1.00 44.78 178 PRO A O 1
ATOM 1398 N N . THR A 1 179 ? -18.017 -2.156 -4.086 1.00 46.66 179 THR A N 1
ATOM 1399 C CA . THR A 1 179 ? -19.000 -3.008 -4.746 1.00 46.66 179 THR A CA 1
ATOM 1400 C C . THR A 1 179 ? -18.377 -3.585 -6.012 1.00 46.66 179 THR A C 1
ATOM 1402 O O . THR A 1 179 ? -17.530 -2.952 -6.649 1.00 46.66 179 THR A O 1
ATOM 1405 N N . GLU A 1 180 ? -18.818 -4.780 -6.413 1.00 48.81 180 GLU A N 1
ATOM 1406 C CA . GLU A 1 180 ? -18.439 -5.385 -7.697 1.00 48.81 180 GLU A CA 1
ATOM 1407 C C . GLU A 1 180 ? -18.629 -4.416 -8.872 1.00 48.81 180 GLU A C 1
ATOM 1409 O O . GLU A 1 180 ? -17.860 -4.446 -9.825 1.00 48.81 180 GLU A O 1
ATOM 1414 N N . GLU A 1 181 ? -19.627 -3.534 -8.811 1.00 45.22 181 GLU A N 1
ATOM 1415 C CA . GLU A 1 181 ? -19.866 -2.499 -9.818 1.00 45.22 181 GLU A CA 1
ATOM 1416 C C . GLU A 1 181 ? -18.793 -1.408 -9.831 1.00 45.22 181 GLU A C 1
ATOM 1418 O O . GLU A 1 181 ? -18.439 -0.931 -10.907 1.00 45.22 181 GLU A O 1
ATOM 1423 N N . LEU A 1 182 ? -18.225 -1.039 -8.677 1.00 46.19 182 LEU A N 1
ATOM 1424 C CA . LEU A 1 182 ? -17.129 -0.072 -8.609 1.00 46.19 182 LEU A CA 1
ATOM 1425 C C . LEU A 1 182 ? -15.839 -0.681 -9.177 1.00 46.19 182 LEU A C 1
ATOM 1427 O O . LEU A 1 182 ? -15.164 -0.041 -9.984 1.00 46.19 182 LEU A O 1
ATOM 1431 N N . LEU A 1 183 ? -15.563 -1.948 -8.848 1.00 48.94 183 LEU A N 1
ATOM 1432 C CA . LEU A 1 183 ? -14.463 -2.731 -9.423 1.00 48.94 183 LEU A CA 1
ATOM 1433 C C . LEU A 1 183 ? -14.640 -2.932 -10.940 1.00 48.94 183 LEU A C 1
ATOM 1435 O O . LEU A 1 183 ? -13.698 -2.721 -11.705 1.00 48.94 183 LEU A O 1
ATOM 1439 N N . LYS A 1 184 ? -15.862 -3.232 -11.403 1.00 50.56 184 LYS A N 1
ATOM 1440 C CA . LYS A 1 184 ? -16.207 -3.301 -12.834 1.00 50.56 184 LYS A CA 1
ATOM 1441 C C . LYS A 1 184 ? -16.083 -1.933 -13.510 1.00 50.56 184 LYS A C 1
ATOM 1443 O O . LYS A 1 184 ? -15.597 -1.863 -14.631 1.00 50.56 184 LYS A O 1
ATOM 1448 N N . SER A 1 185 ? -16.449 -0.833 -12.850 1.00 46.84 185 SER A N 1
ATOM 1449 C CA . SER A 1 185 ? -16.318 0.518 -13.417 1.00 46.84 185 SER A CA 1
ATOM 1450 C C . SER A 1 185 ? -14.861 0.978 -13.540 1.00 46.84 185 SER A C 1
ATOM 1452 O O . SER A 1 185 ? -14.522 1.638 -14.518 1.00 46.84 185 SER A O 1
ATOM 1454 N N . LEU A 1 186 ? -13.983 0.560 -12.621 1.00 43.09 186 LEU A N 1
ATOM 1455 C CA . LEU A 1 186 ? -12.532 0.757 -12.712 1.00 43.09 186 LEU A CA 1
ATOM 1456 C C . LEU A 1 186 ? -11.920 -0.054 -13.865 1.00 43.09 186 LEU A C 1
ATOM 1458 O O . LEU A 1 186 ? -11.129 0.486 -14.637 1.00 43.09 186 LEU A O 1
ATOM 1462 N N . ALA A 1 187 ? -12.367 -1.297 -14.066 1.00 46.91 187 ALA A N 1
ATOM 1463 C CA . ALA A 1 187 ? -12.002 -2.088 -15.244 1.00 46.91 187 ALA A CA 1
ATOM 1464 C C . ALA A 1 187 ? -12.519 -1.456 -16.557 1.00 46.91 187 ALA A C 1
ATOM 1466 O O . ALA A 1 187 ? -11.807 -1.422 -17.561 1.00 46.91 187 ALA A O 1
ATOM 1467 N N . VAL A 1 188 ? -13.723 -0.871 -16.545 1.00 42.81 188 VAL A N 1
ATOM 1468 C CA . VAL A 1 188 ? -14.302 -0.145 -17.691 1.00 42.81 188 VAL A CA 1
ATOM 1469 C C . VAL A 1 188 ? -13.583 1.183 -17.954 1.00 42.81 188 VAL A C 1
ATOM 1471 O O . VAL A 1 188 ? -13.478 1.589 -19.110 1.00 42.81 188 VAL A O 1
ATOM 1474 N N . CYS A 1 189 ? -13.053 1.862 -16.933 1.00 36.59 189 CYS A N 1
ATOM 1475 C CA . CYS A 1 189 ? -12.187 3.030 -17.118 1.00 36.59 189 CYS A CA 1
ATOM 1476 C C . CYS A 1 189 ? -10.873 2.645 -17.811 1.00 36.59 189 CYS A C 1
ATOM 1478 O O . CYS A 1 189 ? -10.471 3.341 -18.744 1.00 36.59 189 CYS A O 1
ATOM 1480 N N . ASN A 1 190 ? -10.282 1.498 -17.459 1.00 40.84 190 ASN A N 1
ATOM 1481 C CA . ASN A 1 190 ? -9.103 0.959 -18.144 1.00 40.84 190 ASN A CA 1
ATOM 1482 C C . ASN A 1 190 ? -9.408 0.557 -19.600 1.00 40.84 190 ASN A C 1
ATOM 1484 O O . ASN A 1 190 ? -8.639 0.881 -20.505 1.00 40.84 190 ASN A O 1
ATOM 1488 N N . GLU A 1 191 ? -10.575 -0.037 -19.875 1.00 42.50 191 GLU A N 1
ATOM 1489 C CA . GLU A 1 191 ? -11.016 -0.303 -21.253 1.00 42.50 191 GLU A CA 1
ATOM 1490 C C . GLU A 1 191 ? -11.323 0.971 -22.053 1.00 42.50 191 GLU A C 1
ATOM 1492 O O . GLU A 1 191 ? -11.059 1.024 -23.255 1.00 42.50 191 GLU A O 1
ATOM 1497 N N . LYS A 1 192 ? -11.905 2.004 -21.431 1.00 41.22 192 LYS A N 1
ATOM 1498 C CA . LYS A 1 192 ? -12.227 3.273 -22.103 1.00 41.22 192 LYS A CA 1
ATOM 1499 C C . LYS A 1 192 ? -10.979 4.102 -22.386 1.00 41.22 192 LYS A C 1
ATOM 1501 O O . LYS A 1 192 ? -10.962 4.764 -23.420 1.00 41.22 192 LYS A O 1
ATOM 1506 N N . LEU A 1 193 ? -9.944 4.022 -21.546 1.00 34.88 193 LEU A N 1
ATOM 1507 C CA . LEU A 1 193 ? -8.617 4.566 -21.851 1.00 34.88 193 LEU A CA 1
ATOM 1508 C C . LEU A 1 193 ? -7.947 3.798 -23.001 1.00 34.88 193 LEU A C 1
ATOM 1510 O O . LEU A 1 193 ? -7.452 4.416 -23.939 1.00 34.88 193 LEU A O 1
ATOM 1514 N N . ALA A 1 194 ? -8.024 2.464 -23.023 1.00 39.69 194 ALA A N 1
ATOM 1515 C CA . ALA A 1 194 ? -7.519 1.671 -24.150 1.00 39.69 194 ALA A CA 1
ATOM 1516 C C . ALA A 1 194 ? -8.293 1.940 -25.465 1.00 39.69 194 ALA A C 1
ATOM 1518 O O . ALA A 1 194 ? -7.711 1.976 -26.555 1.00 39.69 194 ALA A O 1
ATOM 1519 N N . LYS A 1 195 ? -9.608 2.196 -25.377 1.00 40.09 195 LYS A N 1
ATOM 1520 C CA . LYS A 1 195 ? -10.484 2.545 -26.514 1.00 40.09 195 LYS A CA 1
ATOM 1521 C C . LYS A 1 195 ? -10.352 4.008 -26.967 1.00 40.09 195 LYS A C 1
ATOM 1523 O O . LYS A 1 195 ? -10.546 4.296 -28.147 1.00 40.09 195 LYS A O 1
ATOM 1528 N N . SER A 1 196 ? -10.009 4.947 -26.082 1.00 33.12 196 SER A N 1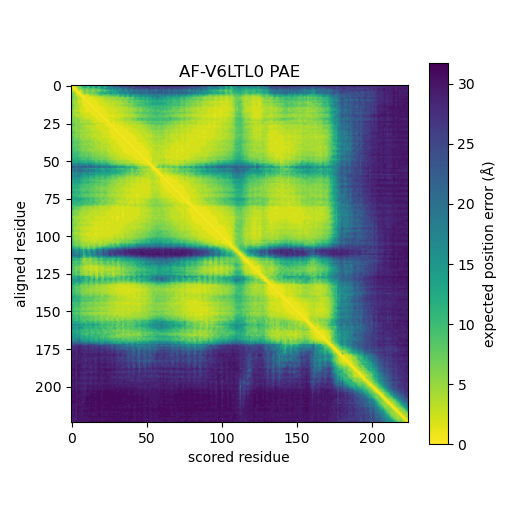
ATOM 1529 C CA . SER A 1 196 ? -9.755 6.348 -26.456 1.00 33.12 196 SER A CA 1
ATOM 1530 C C . SER A 1 196 ? -8.384 6.523 -27.118 1.00 33.12 196 SER A C 1
ATOM 1532 O O . SER A 1 196 ? -8.273 7.286 -28.077 1.00 33.12 196 SER A O 1
ATOM 1534 N N . VAL A 1 197 ? -7.385 5.733 -26.709 1.00 37.81 197 VAL A N 1
ATOM 1535 C CA . VAL A 1 197 ? -6.057 5.668 -27.348 1.00 37.81 197 VAL A CA 1
ATOM 1536 C C . VAL A 1 197 ? -6.104 4.991 -28.729 1.00 37.81 197 VAL A C 1
ATOM 1538 O O . VAL A 1 197 ? -5.305 5.313 -29.605 1.00 37.81 197 VAL A O 1
ATOM 1541 N N . SER A 1 198 ? -7.079 4.113 -28.987 1.00 36.31 198 SER A N 1
ATOM 1542 C CA . SER A 1 198 ? -7.303 3.525 -30.321 1.00 36.31 198 SER A CA 1
ATOM 1543 C C . SER A 1 198 ? -8.196 4.376 -31.236 1.00 36.31 198 SER A C 1
ATOM 1545 O O . SER A 1 198 ? -8.086 4.269 -32.456 1.00 36.31 198 SER A O 1
ATOM 1547 N N . ARG A 1 199 ? -9.016 5.293 -30.695 1.00 37.69 199 ARG A N 1
ATOM 1548 C CA . ARG A 1 199 ? -9.767 6.280 -31.500 1.00 37.69 199 ARG A CA 1
ATOM 1549 C C . ARG A 1 199 ? -8.935 7.491 -31.928 1.00 37.69 199 ARG A C 1
ATOM 1551 O O . ARG A 1 199 ? -9.240 8.071 -32.967 1.00 37.69 199 ARG A O 1
ATOM 1558 N N . SER A 1 200 ? -7.865 7.843 -31.212 1.00 35.41 200 SER A N 1
ATOM 1559 C CA . SER A 1 200 ? -6.950 8.918 -31.635 1.00 35.41 200 SER A CA 1
ATOM 1560 C C . SER A 1 200 ? -5.998 8.514 -32.773 1.00 35.41 200 SER A C 1
ATOM 1562 O O . SER A 1 200 ? -5.401 9.389 -33.392 1.00 35.41 200 SER A O 1
ATOM 1564 N N . LYS A 1 201 ? -5.911 7.219 -33.118 1.00 40.78 201 LYS A N 1
ATOM 1565 C CA . LYS A 1 201 ? -5.192 6.713 -34.306 1.00 40.78 201 LYS A CA 1
ATOM 1566 C C . LYS A 1 201 ? -6.078 6.511 -35.550 1.00 40.78 201 LYS A C 1
ATOM 1568 O O . LYS A 1 201 ? -5.564 6.120 -36.591 1.00 40.78 201 LYS A O 1
ATOM 1573 N N . GLY A 1 202 ? -7.383 6.796 -35.470 1.00 38.69 202 GLY A N 1
ATOM 1574 C CA . GLY A 1 202 ? -8.343 6.605 -36.570 1.00 38.69 202 GLY A CA 1
ATOM 1575 C C . GLY A 1 202 ? -8.767 7.871 -37.328 1.00 38.69 202 GLY A C 1
ATOM 1576 O O . GLY A 1 202 ? -9.594 7.780 -38.228 1.00 38.69 202 GLY A O 1
ATOM 1577 N N . LEU A 1 203 ? -8.237 9.050 -36.988 1.00 41.09 203 LEU A N 1
ATOM 1578 C CA . LEU A 1 203 ? -8.595 10.331 -37.620 1.00 41.09 203 LEU A CA 1
ATOM 1579 C C . LEU A 1 203 ? -7.482 10.836 -38.551 1.00 41.09 203 LEU A C 1
ATOM 1581 O O . LEU A 1 203 ? -7.023 11.962 -38.439 1.00 41.09 203 LEU A O 1
ATOM 1585 N N . ASN A 1 204 ? -7.060 9.990 -39.488 1.00 44.09 204 ASN A N 1
ATOM 1586 C CA . ASN A 1 204 ? -6.428 10.422 -40.73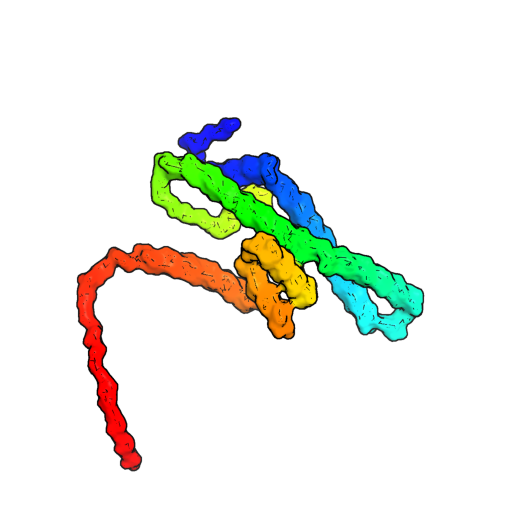6 1.00 44.09 204 ASN A CA 1
ATOM 1587 C C . ASN A 1 204 ? -7.128 9.675 -41.869 1.00 44.09 204 ASN A C 1
ATOM 158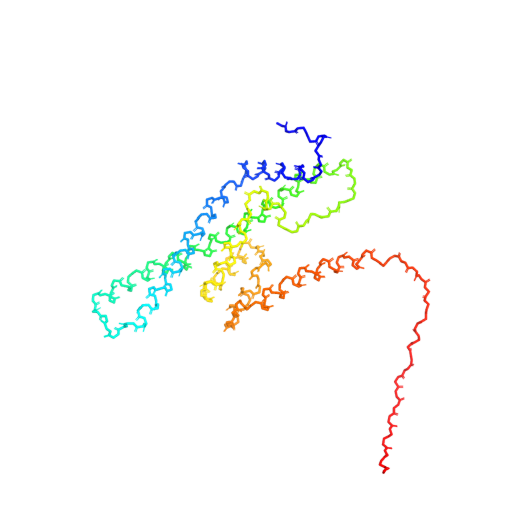9 O O . ASN A 1 204 ? -6.683 8.628 -42.328 1.00 44.09 204 ASN A O 1
ATOM 1593 N N . GLY A 1 205 ? -8.291 10.186 -42.260 1.00 36.69 205 GLY A N 1
ATOM 1594 C CA . GLY A 1 205 ? -9.106 9.566 -43.291 1.00 36.69 205 GLY A CA 1
ATOM 1595 C C . GLY A 1 205 ? -10.295 10.430 -43.672 1.00 36.69 205 GLY A C 1
ATOM 1596 O O . GLY A 1 205 ? -11.342 10.357 -43.044 1.00 36.69 205 GLY A O 1
ATOM 1597 N N . SER A 1 206 ? -10.117 11.170 -44.764 1.00 32.09 206 SER A N 1
ATOM 1598 C CA . SER A 1 206 ? -11.170 11.722 -45.620 1.00 32.09 206 SER A CA 1
ATOM 1599 C C . SER A 1 206 ? -11.834 13.034 -45.177 1.00 32.09 206 SER A C 1
ATOM 1601 O O . SER A 1 206 ? -12.867 13.082 -44.513 1.00 32.09 206 SER A O 1
ATOM 1603 N N . MET A 1 207 ? -11.253 14.130 -45.674 1.00 44.56 207 MET A N 1
ATOM 1604 C CA . MET A 1 207 ? -12.005 15.315 -46.081 1.00 44.56 207 MET A CA 1
ATOM 1605 C C . MET A 1 207 ? -13.115 14.916 -47.064 1.00 44.56 207 MET A C 1
ATOM 1607 O O . MET A 1 207 ? -12.824 14.453 -48.159 1.00 44.56 207 MET A O 1
ATOM 1611 N N . THR A 1 208 ? -14.370 15.119 -46.675 1.00 38.06 208 THR A N 1
ATOM 1612 C CA . THR A 1 208 ? -15.542 15.542 -47.476 1.00 38.06 208 THR A CA 1
ATOM 1613 C C . THR A 1 208 ? -16.724 15.433 -46.503 1.00 38.06 208 THR A C 1
ATOM 1615 O O . THR A 1 208 ? -17.019 14.369 -45.989 1.00 38.06 208 THR A O 1
ATOM 1618 N N . GLY A 1 209 ? -17.309 16.509 -45.992 1.00 33.09 209 GLY A N 1
ATOM 1619 C CA . GLY A 1 209 ? -18.127 17.459 -46.725 1.00 33.09 209 GLY A CA 1
ATOM 1620 C C . GLY A 1 209 ? -19.484 17.564 -46.013 1.00 33.09 209 GLY A C 1
ATOM 1621 O O . GLY A 1 209 ? -20.165 16.566 -45.828 1.00 33.09 209 GLY A O 1
ATOM 1622 N N . SER A 1 210 ? -19.867 18.795 -45.665 1.00 35.47 210 SER A N 1
ATOM 1623 C CA . SER A 1 210 ? -21.240 19.252 -45.399 1.00 35.47 210 SER A CA 1
ATOM 1624 C C . SER A 1 210 ? -21.963 18.764 -44.130 1.00 35.47 210 SER A C 1
ATOM 1626 O O . SER A 1 210 ? -22.656 17.753 -44.137 1.00 35.47 210 SER A O 1
ATOM 1628 N N . ILE A 1 211 ? -21.970 19.606 -43.088 1.00 31.59 211 ILE A N 1
ATOM 1629 C CA . ILE A 1 211 ? -23.156 19.765 -42.232 1.00 31.59 211 ILE A CA 1
ATOM 1630 C C . ILE A 1 211 ? -23.440 21.264 -42.093 1.00 31.59 211 ILE A C 1
ATOM 1632 O O . ILE A 1 211 ? -22.677 22.012 -41.484 1.00 31.59 211 ILE A O 1
ATOM 1636 N N . ARG A 1 212 ? -24.547 21.698 -42.706 1.00 37.81 212 ARG A N 1
ATOM 1637 C CA . ARG A 1 212 ? -25.145 23.023 -42.513 1.00 37.81 212 ARG A CA 1
ATOM 1638 C C . ARG A 1 212 ? -25.651 23.141 -41.076 1.00 37.81 212 ARG A C 1
ATOM 1640 O O . ARG A 1 212 ? -26.410 22.287 -40.627 1.00 37.81 212 ARG A O 1
ATOM 1647 N N . VAL A 1 213 ? -25.316 24.242 -40.410 1.00 33.88 213 VAL A N 1
ATOM 1648 C CA . VAL A 1 213 ? -26.011 24.704 -39.203 1.00 33.88 213 VAL A CA 1
ATOM 1649 C C . VAL A 1 213 ? -26.598 26.079 -39.493 1.00 33.88 213 VAL A C 1
ATOM 1651 O O . VAL A 1 213 ? -25.880 27.049 -39.712 1.00 33.88 213 VAL A O 1
ATOM 1654 N N . SER A 1 214 ? -27.922 26.145 -39.527 1.00 35.78 214 SER A N 1
ATOM 1655 C CA . SER A 1 214 ? -28.772 27.336 -39.421 1.00 35.78 214 SER A CA 1
ATOM 1656 C C . SER A 1 214 ? -30.169 26.774 -39.152 1.00 35.78 214 SER A C 1
ATOM 1658 O O . SER A 1 214 ? -30.589 25.872 -39.862 1.00 35.78 214 SER A O 1
ATOM 1660 N N . GLY A 1 215 ? -30.947 27.159 -38.157 1.00 32.22 215 GLY A N 1
ATOM 1661 C CA . GLY A 1 215 ? -30.877 28.222 -37.175 1.00 32.22 215 GLY A CA 1
ATOM 1662 C C . GLY A 1 215 ? -32.192 28.158 -36.387 1.00 32.22 215 GLY A C 1
ATOM 1663 O O . GLY A 1 215 ? -33.153 27.513 -36.799 1.00 32.22 215 GLY A O 1
ATOM 1664 N N . LEU A 1 216 ? -32.175 28.784 -35.220 1.00 35.59 216 LEU A N 1
ATOM 1665 C CA . LEU A 1 216 ? -33.261 28.935 -34.256 1.00 35.59 216 LEU A CA 1
ATOM 1666 C C . LEU A 1 216 ? -34.568 29.545 -34.833 1.00 35.59 216 LEU A C 1
ATOM 1668 O O . LEU A 1 216 ? -34.541 30.213 -35.862 1.00 35.59 216 LEU A O 1
ATOM 1672 N N . VAL A 1 217 ?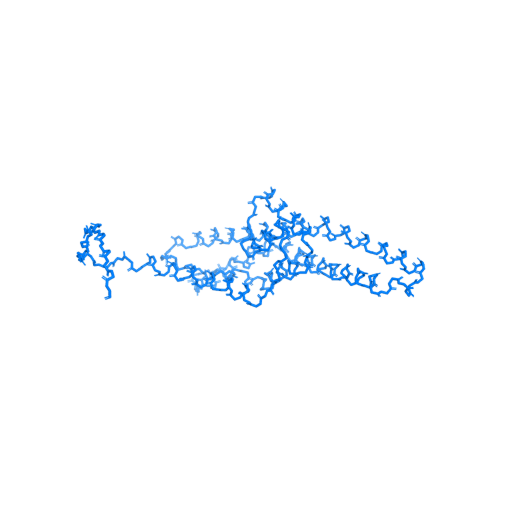 -35.625 29.484 -33.999 1.00 37.12 217 VAL A N 1
ATOM 1673 C CA . VAL A 1 217 ? -36.888 30.277 -33.986 1.00 37.12 217 VAL A CA 1
ATOM 1674 C C . VAL A 1 217 ? -38.056 29.644 -34.774 1.00 37.12 217 VAL A C 1
ATOM 1676 O O . VAL A 1 217 ? -37.905 29.308 -35.933 1.00 37.12 217 VAL A O 1
ATOM 1679 N N . GLY A 1 218 ? -39.274 29.455 -34.250 1.00 35.06 218 GLY A N 1
ATOM 1680 C CA . GLY A 1 218 ? -39.872 29.827 -32.970 1.00 35.06 218 GLY A CA 1
ATOM 1681 C C . GLY A 1 218 ? -41.356 29.410 -32.879 1.00 35.06 218 GLY A C 1
ATOM 1682 O O . GLY A 1 218 ? -41.948 28.955 -33.847 1.00 35.06 218 GLY A O 1
ATOM 1683 N N . LYS A 1 219 ? -41.889 29.566 -31.659 1.00 43.62 219 LYS A N 1
ATOM 1684 C CA . LYS A 1 219 ? -43.285 29.695 -31.175 1.00 43.62 219 LYS A CA 1
ATOM 1685 C C . LYS A 1 219 ? -44.490 29.342 -32.078 1.00 43.62 219 LYS A C 1
ATOM 1687 O O . LYS A 1 219 ? -44.670 29.905 -33.147 1.00 43.62 219 LYS A O 1
ATOM 1692 N N . GLY A 1 220 ? -45.450 28.649 -31.452 1.00 36.09 220 GLY A N 1
ATOM 1693 C CA . GLY A 1 220 ? -46.897 28.729 -31.732 1.00 36.09 220 GLY A CA 1
ATOM 1694 C C . GLY A 1 220 ? -47.631 27.523 -31.134 1.00 36.09 220 GLY A C 1
ATOM 1695 O O . GLY A 1 220 ? -47.594 26.449 -31.708 1.00 36.09 220 GLY A O 1
ATOM 1696 N N . GLN A 1 221 ? -48.033 27.534 -29.857 1.00 40.28 221 GLN A N 1
ATOM 1697 C CA . GLN A 1 221 ? -49.412 27.806 -29.403 1.00 40.28 221 GLN A CA 1
ATOM 1698 C C . GLN A 1 221 ? -50.536 27.364 -30.359 1.00 40.28 221 GLN A C 1
ATOM 1700 O O . GLN A 1 221 ? -50.683 27.925 -31.438 1.00 40.28 221 GLN A O 1
ATOM 1705 N N . GLY A 1 222 ? -51.398 26.461 -29.874 1.00 33.00 222 GLY A N 1
ATOM 1706 C CA . GLY A 1 222 ? -52.734 26.220 -30.425 1.00 33.00 222 GLY A CA 1
ATOM 1707 C C . GLY A 1 222 ? -53.388 24.936 -29.906 1.00 33.00 222 GLY A C 1
ATOM 1708 O O . GLY A 1 222 ? -53.117 23.867 -30.433 1.00 33.00 222 GLY A O 1
ATOM 1709 N N . LYS A 1 223 ? -54.251 25.060 -28.882 1.00 40.09 223 LYS A N 1
ATOM 1710 C CA . LYS A 1 223 ? -55.376 24.135 -28.596 1.00 40.09 223 LYS A CA 1
ATOM 1711 C C . LYS A 1 223 ? -56.242 24.030 -29.871 1.00 40.09 223 LYS A C 1
ATOM 1713 O O . LYS A 1 223 ? -56.317 25.020 -30.594 1.00 40.09 223 LYS A O 1
ATOM 1718 N N . VAL A 1 224 ? -56.869 22.908 -30.222 1.00 41.25 224 VAL A N 1
ATOM 1719 C CA . VAL A 1 224 ? -57.986 22.188 -29.573 1.00 41.25 224 VAL A CA 1
ATOM 1720 C C . VAL A 1 224 ? -57.928 20.726 -29.997 1.00 41.25 224 VAL A C 1
ATOM 1722 O O . VAL A 1 224 ? -57.633 20.491 -31.189 1.00 41.25 224 VAL A O 1
#

Sequence (224 aa):
MLDYKNMSRAQVLSAIAVEEFYANFQDLLVLSATLLQSLTHLRALRDVSKSLSASYLDMTTQDIRQSLMEKQSLRKICYKQLPVDMATFVSRRAEFEKVVEQSLAKYDQEGECPTPFPADFIWTQVQPDSVSIIQDIVAEAPPALLKNLKMQLSEKGVKCEVIAPFLDAATRSVAVAPTEELLKSLAVCNEKLAKSVSRSKGLNGSMTGSIRVSGLVGKGQGKV